Protein AF-D3F9H1-F1 (afdb_monomer_lite)

Secondary structure (DSSP, 8-state):
-----------------------------PPEEEEEEEEE-S-EEETTEEE-SEEEEEEEESS-HHHHHHHHHHHHT-TTS-PSTTEEEETTTTEEEETTSS-EEEEEEPP--S--SS---TT--EEEEEEEEE-S-EEETTEEE-SEEEEEEE-SSS--HHHHHHHHHHHHH-TTS--GGG-EEEEPSTT--EEEEE-TTS-EEEEEE-----------TTS--EEEEEEE-S-EEETTEEE-SEEEEEEES-TTTS-HHHHHHHHHHHHHHTSPPTTEEEETTTTEEEESTT-SSEEEEEE-------

Sequence (310 aa):
MRVRAMFRTALTIAALGLAAAAMTAAPASAATRCPATFQVLHDDHIGAMSLPAGAYTVSVNDVSCAAASTLFSRFLEDYDGHLPSPWVANASKRSFTRSGSSTGFSVKLAAYPPAPPTPPTPGSPTVCPATFSVLHNDGIGDVSFPKGAYRTTLLSRGISCQQASTLFSDFLDDADGDLPDGWRVAALSGSARGGVFRNAAGTSFQQQLTTARTGGGGTSTNGSVACGPFRVLHNDHIGSLYLPKGTYDVYTLSADALSCSQATRQFTSFLNAAKVPSPWVIDAATGTFTRGAGSDTGFRVKPATRGTIS

Structure (mmCIF, N/CA/C/O backbone):
data_AF-D3F9H1-F1
#
_entry.id   AF-D3F9H1-F1
#
loop_
_atom_site.group_PDB
_atom_site.id
_atom_site.type_symbol
_atom_site.label_atom_id
_atom_site.label_alt_id
_atom_site.label_comp_id
_atom_site.label_asym_id
_atom_site.label_entity_id
_atom_site.label_seq_id
_atom_site.pdbx_PDB_ins_code
_atom_site.Cartn_x
_atom_site.Cartn_y
_atom_site.Cartn_z
_atom_site.occupancy
_atom_site.B_iso_or_equiv
_atom_site.auth_seq_id
_atom_site.auth_comp_id
_atom_site.auth_asym_id
_atom_site.auth_atom_id
_atom_site.pdbx_PDB_model_num
ATOM 1 N N . MET A 1 1 ? -10.201 5.062 112.437 1.00 39.56 1 MET A N 1
ATOM 2 C CA . MET A 1 1 ? -8.799 4.710 112.120 1.00 39.56 1 MET A CA 1
ATOM 3 C C . MET A 1 1 ? -8.711 4.335 110.649 1.00 39.56 1 MET A C 1
ATOM 5 O O . MET A 1 1 ? -9.561 3.603 110.167 1.00 39.56 1 MET A O 1
ATOM 9 N N . ARG A 1 2 ? -7.736 4.916 109.942 1.00 49.56 2 ARG A N 1
ATOM 10 C CA . ARG A 1 2 ? -7.357 4.600 108.553 1.00 49.56 2 ARG A CA 1
ATOM 11 C C . ARG A 1 2 ? -6.962 3.122 108.440 1.00 49.56 2 ARG A C 1
ATOM 13 O O . ARG A 1 2 ? -6.285 2.691 109.358 1.00 49.56 2 ARG A O 1
ATOM 20 N N . VAL A 1 3 ? -7.238 2.446 107.317 1.00 40.34 3 VAL A N 1
ATOM 21 C CA . VAL A 1 3 ? -6.231 1.773 106.458 1.00 40.34 3 VAL A CA 1
ATOM 22 C C . VAL A 1 3 ? -6.824 1.526 105.054 1.00 40.34 3 VAL A C 1
ATOM 24 O O . VAL A 1 3 ? -8.010 1.285 104.879 1.00 40.34 3 VAL A O 1
ATOM 27 N N . ARG A 1 4 ? -5.936 1.696 104.072 1.00 49.97 4 ARG A N 1
ATOM 28 C CA . ARG A 1 4 ? -6.023 1.632 102.607 1.00 49.97 4 ARG A CA 1
ATOM 29 C C . ARG A 1 4 ? -6.284 0.210 102.081 1.00 49.97 4 ARG A C 1
ATOM 31 O O . ARG A 1 4 ? -5.756 -0.722 102.667 1.00 49.97 4 ARG A O 1
ATOM 38 N N . ALA A 1 5 ? -6.884 0.076 100.894 1.00 45.69 5 ALA A N 1
ATOM 39 C CA . ALA A 1 5 ? -6.183 -0.396 99.684 1.00 45.69 5 ALA A CA 1
ATOM 40 C C . ALA A 1 5 ? -7.144 -0.701 98.515 1.00 45.69 5 ALA A C 1
ATOM 42 O O . ALA A 1 5 ? -8.098 -1.447 98.662 1.00 45.69 5 ALA A O 1
ATOM 43 N N . MET A 1 6 ? -6.801 -0.108 97.364 1.00 52.78 6 MET A N 1
ATOM 44 C CA . MET A 1 6 ? -6.783 -0.673 96.006 1.00 52.78 6 MET A CA 1
ATOM 45 C C . MET A 1 6 ? -7.953 -1.553 95.537 1.00 52.78 6 MET A C 1
ATOM 47 O O . MET A 1 6 ? -8.084 -2.677 95.982 1.00 52.78 6 MET A O 1
ATOM 51 N N . PHE A 1 7 ? -8.626 -1.139 94.458 1.00 47.78 7 PHE A N 1
ATOM 52 C CA . PHE A 1 7 ? -8.533 -1.858 93.180 1.00 47.78 7 PHE A CA 1
ATOM 53 C C . PHE A 1 7 ? -8.898 -0.922 92.020 1.00 47.78 7 PHE A C 1
ATOM 55 O O . PHE A 1 7 ? -9.922 -0.244 92.023 1.00 47.78 7 PHE A O 1
ATOM 62 N N . ARG A 1 8 ? -7.979 -0.841 91.056 1.00 59.44 8 ARG A N 1
ATOM 63 C CA . ARG A 1 8 ? -8.119 -0.141 89.779 1.00 59.44 8 ARG A CA 1
ATOM 64 C C . ARG A 1 8 ? -8.924 -1.026 88.832 1.00 59.44 8 ARG A C 1
ATOM 66 O O . ARG A 1 8 ? -8.495 -2.152 88.611 1.00 59.44 8 ARG A O 1
ATOM 73 N N . THR A 1 9 ? -9.951 -0.489 88.178 1.00 50.78 9 THR A N 1
ATOM 74 C CA . THR A 1 9 ? -10.351 -1.001 86.859 1.00 50.78 9 THR A CA 1
ATOM 75 C C . THR A 1 9 ? -10.845 0.149 85.995 1.00 50.78 9 THR A C 1
ATOM 77 O O . THR A 1 9 ? -11.857 0.779 86.285 1.00 50.78 9 THR A O 1
ATOM 80 N N . ALA A 1 10 ? -10.060 0.449 84.964 1.00 53.12 10 ALA A N 1
ATOM 81 C CA . ALA A 1 10 ? -10.405 1.347 83.879 1.00 53.12 10 ALA A CA 1
ATOM 82 C C . ALA A 1 10 ? -11.370 0.628 82.927 1.00 53.12 10 ALA A C 1
ATOM 84 O O . ALA A 1 10 ? -11.111 -0.512 82.548 1.00 53.12 10 ALA A O 1
ATOM 85 N N . LEU A 1 11 ? -12.446 1.299 82.517 1.00 46.28 11 LEU A N 1
ATOM 86 C CA . LEU A 1 11 ? -13.288 0.862 81.407 1.00 46.28 11 LEU A CA 1
ATOM 87 C C . LEU A 1 11 ? -13.316 1.979 80.360 1.00 46.28 11 LEU A C 1
ATOM 89 O O . LEU A 1 11 ? -14.163 2.867 80.373 1.00 46.28 11 LEU A O 1
ATOM 93 N N . THR A 1 12 ? -12.325 1.960 79.475 1.00 48.94 12 THR A N 1
ATOM 94 C CA . THR A 1 12 ? -12.338 2.693 78.207 1.00 48.94 12 THR A CA 1
ATOM 95 C C . THR A 1 12 ? -13.279 1.976 77.247 1.00 48.94 12 THR A C 1
ATOM 97 O O . THR A 1 12 ? -12.954 0.904 76.741 1.00 48.94 12 THR A O 1
ATOM 100 N N . ILE A 1 13 ? -14.450 2.561 77.000 1.00 52.78 13 ILE A N 1
ATOM 101 C CA . ILE A 1 13 ? -15.349 2.146 75.922 1.00 52.78 13 ILE A CA 1
ATOM 102 C C . ILE A 1 13 ? -14.757 2.682 74.615 1.00 52.78 13 ILE A C 1
ATOM 104 O O . ILE A 1 13 ? -14.780 3.883 74.353 1.00 52.78 13 ILE A O 1
ATOM 108 N N . ALA A 1 14 ? -14.177 1.786 73.818 1.00 48.34 14 ALA A N 1
ATOM 109 C CA . ALA A 1 14 ? -13.753 2.074 72.458 1.00 48.34 14 ALA A CA 1
ATOM 110 C C . ALA A 1 14 ? -14.996 2.195 71.565 1.00 48.34 14 ALA A C 1
ATOM 112 O O . ALA A 1 14 ? -15.701 1.216 71.325 1.00 48.34 14 ALA A O 1
ATOM 113 N N . ALA A 1 15 ? -15.270 3.403 71.077 1.00 47.50 15 ALA A N 1
ATOM 114 C CA . ALA A 1 15 ? -16.227 3.619 70.005 1.00 47.50 15 ALA A CA 1
ATOM 115 C C . ALA A 1 15 ? -15.652 3.023 68.707 1.00 47.50 15 ALA A C 1
ATOM 117 O O . ALA A 1 15 ? -14.768 3.611 68.084 1.00 47.50 15 ALA A O 1
ATOM 118 N N . LEU A 1 16 ? -16.138 1.845 68.302 1.00 48.62 16 LEU A N 1
ATOM 119 C CA . LEU A 1 16 ? -15.955 1.351 66.939 1.00 48.62 16 LEU A CA 1
ATOM 120 C C . LEU A 1 16 ? -16.814 2.210 66.006 1.00 48.62 16 LEU A C 1
ATOM 122 O O . LEU A 1 16 ? -18.002 1.958 65.811 1.00 48.62 16 LEU A O 1
ATOM 126 N N . GLY A 1 17 ? -16.205 3.247 65.438 1.00 46.38 17 GLY A N 1
ATOM 127 C CA . GLY A 1 17 ? -16.744 3.910 64.261 1.00 46.38 17 GLY A CA 1
ATOM 128 C C . GLY A 1 17 ? -16.725 2.931 63.090 1.00 46.38 17 GLY A C 1
ATOM 129 O O . GLY A 1 17 ? -15.658 2.477 62.680 1.00 46.38 17 GLY A O 1
ATOM 130 N N . LEU A 1 18 ? -17.906 2.600 62.565 1.00 46.66 18 LEU A N 1
ATOM 131 C CA . LEU A 1 18 ? -18.075 1.940 61.273 1.00 46.66 18 LEU A CA 1
ATOM 132 C C . LEU A 1 18 ? -17.376 2.790 60.200 1.00 46.66 18 LEU A C 1
ATOM 134 O O . LEU A 1 18 ? -17.915 3.795 59.738 1.00 46.66 18 LEU A O 1
ATOM 138 N N . ALA A 1 19 ? -16.177 2.385 59.792 1.00 46.28 19 ALA A N 1
ATOM 139 C CA . ALA A 1 19 ? -15.585 2.854 58.553 1.00 46.28 19 ALA A CA 1
ATOM 140 C C . ALA A 1 19 ? -16.371 2.203 57.410 1.00 46.28 19 ALA A C 1
ATOM 142 O O . ALA A 1 19 ? -16.145 1.045 57.060 1.00 46.28 19 ALA A O 1
ATOM 143 N N . ALA A 1 20 ? -17.338 2.936 56.857 1.00 47.41 20 ALA A N 1
ATOM 144 C CA . ALA A 1 20 ? -17.912 2.610 55.565 1.00 47.41 20 ALA A CA 1
ATOM 145 C C . ALA A 1 20 ? -16.758 2.584 54.555 1.00 47.41 20 ALA A C 1
ATOM 147 O O . ALA A 1 20 ? -16.220 3.628 54.186 1.00 47.41 20 ALA A O 1
ATOM 148 N N . ALA A 1 21 ? -16.338 1.381 54.163 1.00 44.84 21 ALA A N 1
ATOM 149 C CA . ALA A 1 21 ? -15.424 1.182 53.056 1.00 44.84 21 ALA A CA 1
ATOM 150 C C . ALA A 1 21 ? -16.133 1.679 51.794 1.00 44.84 21 ALA A C 1
ATOM 152 O O . ALA A 1 21 ? -16.859 0.941 51.129 1.00 44.84 21 ALA A O 1
ATOM 153 N N . ALA A 1 22 ? -15.960 2.965 51.494 1.00 44.91 22 ALA A N 1
ATOM 154 C CA . ALA A 1 22 ? -16.210 3.506 50.180 1.00 44.91 22 ALA A CA 1
ATOM 155 C C . ALA A 1 22 ? -15.247 2.776 49.244 1.00 44.91 22 ALA A C 1
ATOM 157 O O . ALA A 1 22 ? -14.075 3.132 49.131 1.00 44.91 22 ALA A O 1
ATOM 158 N N . MET A 1 23 ? -15.731 1.696 48.628 1.00 46.47 23 MET A N 1
ATOM 159 C CA . MET A 1 23 ? -15.112 1.138 47.441 1.00 46.47 23 MET A CA 1
ATOM 160 C C . MET A 1 23 ? -15.140 2.252 46.403 1.00 46.47 23 MET A C 1
ATOM 162 O O . MET A 1 23 ? -16.141 2.470 45.722 1.00 46.47 23 MET A O 1
ATOM 166 N N . THR A 1 24 ? -14.056 3.018 46.340 1.00 41.25 24 THR A N 1
ATOM 167 C CA . THR A 1 24 ? -13.783 3.923 45.238 1.00 41.25 24 THR A CA 1
ATOM 168 C C . THR A 1 24 ? -13.658 3.033 44.015 1.00 41.25 24 THR A C 1
ATOM 170 O O . THR A 1 24 ? -12.610 2.427 43.789 1.00 41.25 24 THR A O 1
ATOM 173 N N . ALA A 1 25 ? -14.759 2.877 43.279 1.00 45.00 25 ALA A N 1
ATOM 174 C CA . ALA A 1 25 ? -14.731 2.313 41.946 1.00 45.00 25 ALA A CA 1
ATOM 175 C C . ALA A 1 25 ? -13.641 3.075 41.191 1.00 45.00 25 ALA A C 1
ATOM 177 O O . ALA A 1 25 ? -13.727 4.297 41.046 1.00 45.00 25 ALA A O 1
ATOM 178 N N . ALA A 1 26 ? -12.574 2.368 40.812 1.00 45.34 26 ALA A N 1
ATOM 179 C CA . ALA A 1 26 ? -11.534 2.945 39.985 1.00 45.34 26 ALA A CA 1
ATOM 180 C C . ALA A 1 26 ? -12.228 3.576 38.770 1.00 45.34 26 ALA A C 1
ATOM 182 O O . ALA A 1 26 ? -13.115 2.931 38.195 1.00 45.34 26 ALA A O 1
ATOM 183 N N . PRO A 1 27 ? -11.911 4.833 38.414 1.00 41.34 27 PRO A N 1
ATOM 184 C CA . PRO A 1 27 ? -12.520 5.455 37.253 1.00 41.34 27 PRO A CA 1
ATOM 185 C C . PRO A 1 27 ? -12.254 4.536 36.064 1.00 41.34 27 PRO A C 1
ATOM 187 O O . PRO A 1 27 ? -11.102 4.233 35.760 1.00 41.34 27 PRO A O 1
ATOM 190 N N . ALA A 1 28 ? -13.319 4.034 35.438 1.00 49.47 28 ALA A N 1
ATOM 191 C CA . ALA A 1 28 ? -13.188 3.296 34.196 1.00 49.47 28 ALA A CA 1
ATOM 192 C C . ALA A 1 28 ? -12.479 4.230 33.213 1.00 49.47 28 ALA A C 1
ATOM 194 O O . ALA A 1 28 ? -13.019 5.290 32.884 1.00 49.47 28 ALA A O 1
ATOM 195 N N . SER A 1 29 ? -11.253 3.876 32.816 1.00 55.00 29 SER A N 1
ATOM 196 C CA . SER A 1 29 ? -10.494 4.614 31.813 1.00 55.00 29 SER A CA 1
ATOM 197 C C . SER A 1 29 ? -11.397 4.807 30.602 1.00 55.00 29 SER A C 1
ATOM 199 O O . SER A 1 29 ? -11.843 3.849 29.970 1.00 55.00 29 SER A O 1
ATOM 201 N N . ALA A 1 30 ? -11.766 6.058 30.336 1.00 61.53 30 ALA A N 1
ATOM 202 C CA . ALA A 1 30 ? -12.638 6.364 29.221 1.00 61.53 30 ALA A CA 1
ATOM 203 C C . ALA A 1 30 ? -11.922 5.954 27.931 1.00 61.53 30 ALA A C 1
ATOM 205 O O . ALA A 1 30 ? -10.755 6.298 27.722 1.00 61.53 30 ALA A O 1
ATOM 206 N N . ALA A 1 31 ? -12.625 5.218 27.067 1.00 73.19 31 ALA A N 1
ATOM 207 C CA . ALA A 1 31 ? -12.071 4.790 25.795 1.00 73.19 31 ALA A CA 1
ATOM 208 C C . ALA A 1 31 ? -11.566 6.016 25.016 1.00 73.19 31 ALA A C 1
ATOM 210 O O . ALA A 1 31 ? -12.325 6.935 24.699 1.00 73.19 31 ALA A O 1
ATOM 211 N N . THR A 1 32 ? -10.271 6.038 24.719 1.00 89.81 32 THR A N 1
ATOM 212 C CA . THR A 1 32 ? -9.616 7.150 24.032 1.00 89.81 32 THR A CA 1
ATOM 213 C C . THR A 1 32 ? -9.759 6.955 22.528 1.00 89.81 32 THR A C 1
ATOM 215 O O . THR A 1 32 ? -9.413 5.905 21.992 1.00 89.81 32 THR A O 1
ATOM 218 N N . ARG A 1 33 ? -10.292 7.949 21.813 1.00 91.25 33 ARG A N 1
ATOM 219 C CA . ARG A 1 33 ? -10.381 7.900 20.347 1.00 91.25 33 ARG A CA 1
ATOM 220 C C . ARG A 1 33 ? -9.017 8.198 19.724 1.00 91.25 33 ARG A C 1
ATOM 222 O O . ARG A 1 33 ? -8.363 9.170 20.092 1.00 91.25 33 ARG A O 1
ATOM 229 N N . CYS A 1 34 ? -8.629 7.402 18.736 1.00 84.44 34 CYS A N 1
ATOM 230 C CA . CYS A 1 34 ? -7.432 7.638 17.946 1.00 84.44 34 CYS A CA 1
ATOM 231 C C . CYS A 1 34 ? -7.601 8.834 17.002 1.00 84.44 34 CYS A C 1
ATOM 233 O O . CYS A 1 34 ? -8.668 8.989 16.405 1.00 84.44 34 CYS A O 1
ATOM 235 N N . PRO A 1 35 ? -6.564 9.681 16.846 1.00 74.44 35 PRO A N 1
ATOM 236 C CA . PRO A 1 35 ? -6.662 10.903 16.047 1.00 74.44 35 PRO A CA 1
ATOM 237 C C . PRO A 1 35 ? -6.756 10.627 14.540 1.00 74.44 35 PRO A C 1
ATOM 239 O O . PRO A 1 35 ? -7.303 11.442 13.805 1.00 74.44 35 PRO A O 1
ATOM 242 N N . ALA A 1 36 ? -6.240 9.484 14.085 1.00 69.44 36 ALA A N 1
ATOM 243 C CA . ALA A 1 36 ? -6.318 9.034 12.701 1.00 69.44 36 ALA A CA 1
ATOM 244 C C . ALA A 1 36 ? -7.377 7.937 12.535 1.00 69.44 36 ALA A C 1
ATOM 246 O O . ALA A 1 36 ? -7.638 7.160 13.458 1.00 69.44 36 ALA A O 1
ATOM 247 N N . THR A 1 37 ? -7.956 7.855 11.338 1.00 82.12 37 THR A N 1
ATOM 248 C CA . THR A 1 37 ? -8.819 6.743 10.931 1.00 82.12 37 THR A CA 1
ATOM 249 C C . THR A 1 37 ? -7.998 5.578 10.386 1.00 82.12 37 THR A C 1
ATOM 251 O O . THR A 1 37 ? -6.941 5.778 9.789 1.00 82.12 37 THR A O 1
ATOM 254 N N . PHE A 1 38 ? -8.513 4.364 10.550 1.00 82.12 38 PHE A N 1
ATOM 255 C CA . PHE A 1 38 ? -8.002 3.150 9.925 1.00 82.12 38 PHE A CA 1
ATOM 256 C C . PHE A 1 38 ? -8.793 2.858 8.648 1.00 82.12 38 PHE A C 1
ATOM 258 O O . PHE A 1 38 ? -10.019 2.865 8.693 1.00 82.12 38 PHE A O 1
ATOM 265 N N . GLN A 1 39 ? -8.130 2.603 7.523 1.00 82.00 39 GLN A N 1
ATOM 266 C CA . GLN A 1 39 ? -8.817 2.306 6.266 1.00 82.00 39 GLN A CA 1
ATOM 267 C C . GLN A 1 39 ? -8.933 0.792 6.066 1.00 82.00 39 GLN A C 1
ATOM 269 O O . GLN A 1 39 ? -7.921 0.119 5.901 1.00 82.00 39 GLN A O 1
ATOM 274 N N . VAL A 1 40 ? -10.163 0.280 6.032 1.00 79.19 40 VAL A N 1
ATOM 275 C CA . VAL A 1 40 ? -10.460 -1.069 5.531 1.00 79.19 40 VAL A CA 1
ATOM 276 C C . VAL A 1 40 ? -10.611 -0.966 4.011 1.00 79.19 40 VAL A C 1
ATOM 278 O O . VAL A 1 40 ? -11.297 -0.060 3.517 1.00 79.19 40 VAL A O 1
ATOM 281 N N . LEU A 1 41 ? -9.896 -1.815 3.272 1.00 69.06 41 LEU A N 1
ATOM 282 C CA . LEU A 1 41 ? -9.772 -1.714 1.812 1.00 69.06 41 LEU A CA 1
ATOM 283 C C . LEU A 1 41 ? -10.872 -2.475 1.068 1.00 69.06 41 LEU A C 1
ATOM 285 O O . LEU A 1 41 ? -11.288 -2.030 -0.001 1.00 69.06 41 LEU A O 1
ATOM 289 N N . HIS A 1 42 ? -11.364 -3.565 1.653 1.00 65.94 42 HIS A N 1
ATOM 290 C CA . HIS A 1 42 ? -12.378 -4.438 1.073 1.00 65.94 42 HIS A CA 1
ATOM 291 C C . HIS A 1 42 ? -13.530 -4.653 2.056 1.00 65.94 42 HIS A C 1
ATOM 293 O O . HIS A 1 42 ? -13.436 -4.298 3.229 1.00 65.94 42 HIS A O 1
ATOM 299 N N . ASP A 1 43 ? -14.649 -5.184 1.569 1.00 66.38 43 ASP A N 1
ATOM 300 C CA . ASP A 1 43 ? -15.702 -5.662 2.459 1.00 66.38 43 ASP A CA 1
ATOM 301 C C . ASP A 1 43 ? -15.204 -6.943 3.138 1.00 66.38 43 ASP A C 1
ATOM 303 O O . ASP A 1 43 ? -15.260 -8.028 2.562 1.00 66.38 43 ASP A O 1
ATOM 307 N N . ASP A 1 44 ? -14.692 -6.798 4.357 1.00 81.44 44 ASP A N 1
ATOM 308 C CA . ASP A 1 44 ? -14.060 -7.875 5.115 1.00 81.44 44 ASP A CA 1
ATOM 309 C C . ASP A 1 44 ? -14.975 -8.416 6.223 1.00 81.44 44 ASP A C 1
ATOM 311 O O . ASP A 1 44 ? -16.014 -7.840 6.587 1.00 81.44 44 ASP A O 1
ATOM 315 N N . HIS A 1 45 ? -14.574 -9.553 6.792 1.00 86.94 45 HIS A N 1
ATOM 316 C CA . HIS A 1 45 ? -15.217 -10.136 7.962 1.00 86.94 45 HIS A CA 1
ATOM 317 C C . HIS A 1 45 ? -14.201 -10.722 8.940 1.00 86.94 45 HIS A C 1
ATOM 319 O O . HIS A 1 45 ? -13.109 -11.115 8.553 1.00 86.94 45 HIS A O 1
ATOM 325 N N . ILE A 1 46 ? -14.583 -10.768 10.216 1.00 88.50 46 ILE A N 1
ATOM 326 C CA . ILE A 1 46 ? -13.836 -11.435 11.290 1.00 88.50 46 ILE A CA 1
ATOM 327 C C . ILE A 1 46 ? -14.840 -12.302 12.048 1.00 88.50 46 ILE A C 1
ATOM 329 O O . ILE A 1 46 ? -15.617 -11.805 12.878 1.00 88.50 46 ILE A O 1
ATOM 333 N N . GLY A 1 47 ? -14.901 -13.585 11.701 1.00 88.50 47 GLY A N 1
ATOM 334 C CA . GLY A 1 47 ? -15.983 -14.476 12.111 1.00 88.50 47 GLY A CA 1
ATOM 335 C C . GLY A 1 47 ? -17.340 -13.910 11.683 1.00 88.50 47 GLY A C 1
ATOM 336 O O . GLY A 1 47 ? -17.571 -13.607 10.518 1.00 88.50 47 GLY A O 1
ATOM 337 N N . ALA A 1 48 ? -18.245 -13.695 12.642 1.00 86.69 48 ALA A N 1
ATOM 338 C CA . ALA A 1 48 ? -19.561 -13.099 12.379 1.00 86.69 48 ALA A CA 1
ATOM 339 C C . ALA A 1 48 ? -19.553 -11.556 12.251 1.00 86.69 48 ALA A C 1
ATOM 341 O O . ALA A 1 48 ? -20.604 -10.946 12.036 1.00 86.69 48 ALA A O 1
ATOM 342 N N . MET A 1 49 ? -18.409 -10.890 12.443 1.00 92.06 49 MET A N 1
ATOM 343 C CA . MET A 1 49 ? -18.315 -9.429 12.390 1.00 92.06 49 MET A CA 1
ATOM 344 C C . MET A 1 49 ? -18.108 -8.947 10.951 1.00 92.06 49 MET A C 1
ATOM 346 O O . MET A 1 49 ? -17.016 -9.087 10.420 1.00 92.06 49 MET A O 1
ATOM 350 N N . SER A 1 50 ? -19.120 -8.312 10.351 1.00 89.31 50 SER A N 1
ATOM 351 C CA . SER A 1 50 ? -18.982 -7.652 9.042 1.00 89.31 50 SER A CA 1
ATOM 352 C C . SER A 1 50 ? -18.373 -6.250 9.168 1.00 89.31 50 SER A C 1
ATOM 354 O O . SER A 1 50 ? -18.839 -5.416 9.967 1.00 89.31 50 SER A O 1
ATOM 356 N N . LEU A 1 51 ? -17.350 -5.994 8.351 1.00 85.19 51 LEU A N 1
ATOM 357 C CA . LEU A 1 51 ? -16.582 -4.756 8.288 1.00 85.19 51 LEU A CA 1
ATOM 358 C C . LEU A 1 51 ? -16.511 -4.261 6.831 1.00 85.19 51 LEU A C 1
ATOM 360 O O . LEU A 1 51 ? -15.551 -4.570 6.134 1.00 85.19 51 LEU A O 1
ATOM 364 N N . PRO A 1 52 ? -17.516 -3.491 6.369 1.00 82.31 52 PRO A N 1
ATOM 365 C CA . PRO A 1 52 ? -17.494 -2.914 5.028 1.00 82.31 52 PRO A CA 1
ATOM 366 C C . PRO A 1 52 ? -16.249 -2.064 4.762 1.00 82.31 52 PRO A C 1
ATOM 368 O O . PRO A 1 52 ? -15.725 -1.424 5.679 1.00 82.31 52 PRO A O 1
ATOM 371 N N . ALA A 1 53 ? -15.832 -1.977 3.503 1.00 67.56 53 ALA A N 1
ATOM 372 C CA . ALA A 1 53 ? -14.744 -1.103 3.095 1.00 67.56 53 ALA A CA 1
ATOM 373 C C . ALA A 1 53 ? -15.030 0.349 3.518 1.00 67.56 53 ALA A C 1
ATOM 375 O O . ALA A 1 53 ? -16.138 0.872 3.359 1.00 67.56 53 ALA A O 1
ATOM 376 N N . GLY A 1 54 ? -14.022 1.035 4.053 1.00 68.00 54 GLY A N 1
ATOM 377 C CA . GLY A 1 54 ? -14.188 2.414 4.499 1.00 68.00 54 GLY A CA 1
ATOM 378 C C . GLY A 1 54 ? -13.228 2.840 5.598 1.00 68.00 54 GLY A C 1
ATOM 379 O O . GLY A 1 54 ? -12.414 2.067 6.098 1.00 68.00 54 GLY A O 1
ATOM 380 N N . ALA A 1 55 ? -13.328 4.113 5.972 1.00 77.00 55 ALA A N 1
ATOM 381 C CA . ALA A 1 55 ? -12.558 4.676 7.069 1.00 77.00 55 ALA A CA 1
ATOM 382 C C . ALA A 1 55 ? -13.234 4.350 8.405 1.00 77.00 55 ALA A C 1
ATOM 384 O O . ALA A 1 55 ? -14.423 4.595 8.590 1.00 77.00 55 ALA A O 1
ATOM 385 N N . TYR A 1 56 ? -12.470 3.856 9.370 1.00 88.38 56 TYR A N 1
ATOM 386 C CA . TYR A 1 56 ? -12.923 3.506 10.708 1.00 88.38 56 TYR A CA 1
ATOM 387 C C . TYR A 1 56 ? -12.262 4.404 11.740 1.00 88.38 56 TYR A C 1
ATOM 389 O O . TYR A 1 56 ? -11.045 4.569 11.780 1.00 88.38 56 TYR A O 1
ATOM 397 N N . THR A 1 57 ? -13.075 4.958 12.630 1.00 93.12 57 THR A N 1
ATOM 398 C CA . THR A 1 57 ? -12.576 5.483 13.899 1.00 93.12 57 THR A CA 1
ATOM 399 C C . THR A 1 57 ? -12.229 4.320 14.819 1.00 93.12 57 THR A C 1
ATOM 401 O O . THR A 1 57 ? -13.037 3.405 14.991 1.00 93.12 57 THR A O 1
ATOM 404 N N . VAL A 1 58 ? -11.038 4.374 15.412 1.00 93.12 58 VAL A N 1
ATOM 405 C CA . VAL A 1 58 ? -10.568 3.400 16.400 1.00 93.12 58 VAL A CA 1
ATOM 406 C C . VAL A 1 58 ? -10.639 4.046 17.781 1.00 93.12 58 VAL A C 1
ATOM 408 O O . VAL A 1 58 ? -10.144 5.157 17.976 1.00 93.12 58 VAL A O 1
ATOM 411 N N . SER A 1 59 ? -11.265 3.367 18.735 1.00 95.88 59 SER A N 1
ATOM 412 C CA . SER A 1 59 ? -11.343 3.783 20.137 1.00 95.88 59 SER A CA 1
ATOM 413 C C . SER A 1 59 ? -10.687 2.725 21.012 1.00 95.88 59 SER A C 1
ATOM 415 O O . SER A 1 59 ? -11.099 1.569 20.979 1.00 95.88 59 SER A O 1
ATOM 417 N N . VAL A 1 60 ? -9.675 3.110 21.784 1.00 95.56 60 VAL A N 1
ATOM 418 C CA . VAL A 1 60 ? -8.823 2.204 22.564 1.00 95.56 60 VAL A CA 1
ATOM 419 C C . VAL A 1 60 ? -9.095 2.306 24.061 1.00 95.56 60 VAL A C 1
ATOM 421 O O . VAL A 1 60 ? -9.438 3.373 24.564 1.00 95.56 60 VAL A O 1
ATOM 424 N N . ASN A 1 61 ? -8.893 1.207 24.777 1.00 94.81 61 ASN A N 1
ATOM 425 C CA . ASN A 1 61 ? -8.852 1.139 26.230 1.00 94.81 61 ASN A CA 1
ATOM 426 C C . ASN A 1 61 ? -7.626 0.322 26.663 1.00 94.81 61 ASN A C 1
ATOM 428 O O . ASN A 1 61 ? -7.535 -0.864 26.351 1.00 94.81 61 ASN A O 1
ATOM 432 N N . ASP A 1 62 ? -6.681 0.953 27.360 1.00 91.75 62 ASP A N 1
ATOM 433 C CA . ASP A 1 62 ? -5.426 0.341 27.833 1.00 91.75 62 ASP A CA 1
ATOM 434 C C . ASP A 1 62 ? -4.556 -0.306 26.727 1.00 91.75 62 ASP A C 1
ATOM 436 O O . ASP A 1 62 ? -3.761 -1.213 26.969 1.00 91.75 62 ASP A O 1
ATOM 440 N N . VAL A 1 63 ? -4.683 0.184 25.488 1.00 91.56 63 VAL A N 1
ATOM 441 C CA . VAL A 1 63 ? -3.839 -0.153 24.325 1.00 91.56 63 VAL A CA 1
ATOM 442 C C . VAL A 1 63 ? -3.535 1.139 23.562 1.00 91.56 63 VAL A C 1
ATOM 444 O O . VAL A 1 63 ? -4.358 2.050 23.529 1.00 91.56 63 VAL A O 1
ATOM 447 N N . SER A 1 64 ? -2.356 1.253 22.945 1.00 89.12 64 SER A N 1
ATOM 448 C CA . SER A 1 64 ? -2.027 2.430 22.131 1.00 89.12 64 SER A CA 1
ATOM 449 C C . SER A 1 64 ? -2.742 2.399 20.776 1.00 89.12 64 SER A C 1
ATOM 451 O O . SER A 1 64 ? -3.002 1.335 20.221 1.00 89.12 64 SER A O 1
ATOM 453 N N . CYS A 1 65 ? -2.995 3.567 20.184 1.00 79.19 65 CYS A N 1
ATOM 454 C CA . CYS A 1 65 ? -3.606 3.658 18.854 1.00 79.19 65 CYS A CA 1
ATOM 455 C C . CYS A 1 65 ? -2.821 2.925 17.763 1.00 79.19 65 CYS A C 1
ATOM 457 O O . CYS A 1 65 ? -3.417 2.267 16.920 1.00 79.19 65 CYS A O 1
ATOM 459 N N . ALA A 1 66 ? -1.488 2.997 17.804 1.00 75.19 66 ALA A N 1
ATOM 460 C CA . ALA A 1 66 ? -0.645 2.265 16.866 1.00 75.19 66 ALA A CA 1
ATOM 461 C C . ALA A 1 66 ? -0.813 0.746 17.033 1.00 75.19 66 ALA A C 1
ATOM 463 O O . ALA A 1 66 ? -1.018 0.047 16.046 1.00 75.19 66 ALA A O 1
ATOM 464 N N . ALA A 1 67 ? -0.802 0.248 18.276 1.00 83.19 67 ALA A N 1
ATOM 465 C CA . ALA A 1 67 ? -0.999 -1.172 18.549 1.00 83.19 67 ALA A CA 1
ATOM 466 C C . ALA A 1 67 ? -2.406 -1.645 18.151 1.00 83.19 67 ALA A C 1
ATOM 468 O O . ALA A 1 67 ? -2.534 -2.718 17.569 1.00 83.19 67 ALA A O 1
ATOM 469 N N . ALA A 1 68 ? -3.444 -0.844 18.409 1.00 88.75 68 ALA A N 1
ATOM 470 C CA . ALA A 1 68 ? -4.809 -1.147 17.986 1.00 88.75 68 ALA A CA 1
ATOM 471 C C . ALA A 1 68 ? -4.930 -1.246 16.462 1.00 88.75 68 ALA A C 1
ATOM 473 O O . ALA A 1 68 ? -5.507 -2.207 15.972 1.00 88.75 68 ALA A O 1
ATOM 474 N N . SER A 1 69 ? -4.345 -0.307 15.711 1.00 82.12 69 SER A N 1
ATOM 475 C CA . SER A 1 69 ? -4.341 -0.363 14.245 1.00 82.12 69 SER A CA 1
ATOM 476 C C . SER A 1 69 ? -3.595 -1.588 13.715 1.00 82.12 69 SER A C 1
ATOM 478 O O . SER A 1 69 ? -4.115 -2.272 12.844 1.00 82.12 69 SER A O 1
ATOM 480 N N . THR A 1 70 ? -2.419 -1.918 14.262 1.00 79.56 70 THR A N 1
ATOM 481 C CA . THR A 1 70 ? -1.676 -3.130 13.869 1.00 79.56 70 THR A CA 1
ATOM 482 C C . THR A 1 70 ? -2.468 -4.405 14.162 1.00 79.56 70 THR A C 1
ATOM 484 O O . THR A 1 70 ? -2.519 -5.304 13.327 1.00 79.56 70 THR A O 1
ATOM 487 N N . LEU A 1 71 ? -3.104 -4.490 15.335 1.00 90.19 71 LEU A N 1
ATOM 488 C CA . LEU A 1 71 ? -3.967 -5.619 15.682 1.00 90.19 71 LEU A CA 1
ATOM 489 C C . LEU A 1 71 ? -5.179 -5.691 14.759 1.00 90.19 71 LEU A C 1
ATOM 491 O O . LEU A 1 71 ? -5.528 -6.778 14.323 1.00 90.19 71 LEU A O 1
ATOM 495 N N . PHE A 1 72 ? -5.789 -4.552 14.428 1.00 93.50 72 PHE A N 1
ATOM 496 C CA . PHE A 1 72 ? -6.945 -4.518 13.546 1.00 93.50 72 PHE A CA 1
ATOM 497 C C . PHE A 1 72 ? -6.598 -4.981 12.128 1.00 93.50 72 PHE A C 1
ATOM 499 O O . PHE A 1 72 ? -7.308 -5.833 11.608 1.00 93.50 72 PHE A O 1
ATOM 506 N N . SER A 1 73 ? -5.475 -4.523 11.555 1.00 82.31 73 SER A N 1
ATOM 507 C CA . SER A 1 73 ? -4.938 -5.059 10.292 1.00 82.31 73 SER A CA 1
ATOM 508 C C . SER A 1 73 ? -4.785 -6.574 10.345 1.00 82.31 73 SER A C 1
ATOM 510 O O . SER A 1 73 ? -5.292 -7.270 9.479 1.00 82.31 73 SER A O 1
ATOM 512 N N . ARG A 1 74 ? -4.134 -7.089 11.393 1.00 80.56 74 ARG A N 1
ATOM 513 C CA . ARG A 1 74 ? -3.896 -8.527 11.538 1.00 80.56 74 ARG A CA 1
ATOM 514 C C . ARG A 1 74 ? -5.189 -9.325 11.704 1.00 80.56 74 ARG A C 1
ATOM 516 O O . ARG A 1 74 ? -5.278 -10.438 11.216 1.00 80.56 74 ARG A O 1
ATOM 523 N N . PHE A 1 75 ? -6.173 -8.793 12.423 1.00 91.81 75 PHE A N 1
ATOM 524 C CA . PHE A 1 75 ? -7.441 -9.493 12.620 1.00 91.81 75 PHE A CA 1
ATOM 525 C C . PHE A 1 75 ? -8.283 -9.520 11.346 1.00 91.81 75 PHE A C 1
ATOM 527 O O . PHE A 1 75 ? -9.002 -10.485 11.150 1.00 91.81 75 PHE A O 1
ATOM 534 N N . LEU A 1 76 ? -8.171 -8.512 10.473 1.00 84.81 76 LEU A N 1
ATOM 535 C CA . LEU A 1 76 ? -8.802 -8.533 9.147 1.00 84.81 76 LEU A CA 1
ATOM 536 C C . LEU A 1 76 ? -8.240 -9.646 8.245 1.00 84.81 76 LEU A C 1
ATOM 538 O O . LEU A 1 76 ? -8.957 -10.143 7.388 1.00 84.81 76 LEU A O 1
ATOM 542 N N . GLU A 1 77 ? -6.993 -10.076 8.463 1.00 79.06 77 GLU A N 1
ATOM 543 C CA . GLU A 1 77 ? -6.405 -11.238 7.775 1.00 79.06 77 GLU A CA 1
ATOM 544 C C . GLU A 1 77 ? -6.950 -12.581 8.309 1.00 79.06 77 GLU A C 1
ATOM 546 O O . GLU A 1 77 ? -6.788 -13.618 7.665 1.00 79.06 77 GLU A O 1
ATOM 551 N N . ASP A 1 78 ? -7.608 -12.569 9.474 1.00 73.44 78 ASP A N 1
ATOM 552 C CA . ASP A 1 78 ? -8.113 -13.740 10.195 1.00 73.44 78 ASP A CA 1
ATOM 553 C C . ASP A 1 78 ? -9.646 -13.826 10.102 1.00 73.44 78 ASP A C 1
ATOM 555 O O . ASP A 1 78 ? -10.409 -13.508 11.023 1.00 73.44 78 ASP A O 1
ATOM 559 N N . TYR A 1 79 ? -10.094 -14.213 8.910 1.00 72.69 79 TYR A N 1
ATOM 560 C CA . TYR A 1 79 ? -11.495 -14.171 8.500 1.00 72.69 79 TYR A CA 1
ATOM 561 C C . TYR A 1 79 ? -12.406 -15.107 9.307 1.00 72.69 79 TYR A C 1
ATOM 563 O O . TYR A 1 79 ? -13.598 -14.836 9.467 1.00 72.69 79 TYR A O 1
ATOM 571 N N . ASP A 1 80 ? -11.864 -16.190 9.870 1.00 74.25 80 ASP A N 1
ATOM 572 C CA . ASP A 1 80 ? -12.650 -17.207 10.572 1.00 74.25 80 ASP A CA 1
ATOM 573 C C . ASP A 1 80 ? -13.071 -16.784 11.999 1.00 74.25 80 ASP A C 1
ATOM 575 O O . ASP A 1 80 ? -13.961 -17.395 12.601 1.00 74.25 80 ASP A O 1
ATOM 579 N N . GLY A 1 81 ? -12.491 -15.694 12.518 1.00 74.44 81 GLY A N 1
ATOM 580 C CA . GLY A 1 81 ? -12.801 -15.122 13.828 1.00 74.44 81 GLY A CA 1
ATOM 581 C C . GLY A 1 81 ? -12.072 -15.759 15.016 1.00 74.44 81 GLY A C 1
ATOM 582 O O . GLY A 1 81 ? -12.322 -15.341 16.155 1.00 74.44 81 GLY A O 1
ATOM 583 N N . HIS A 1 82 ? -11.165 -16.714 14.794 1.00 82.44 82 HIS A N 1
ATOM 584 C CA . HIS A 1 82 ? -10.326 -17.333 15.826 1.00 82.44 82 HIS A CA 1
ATOM 585 C C . HIS A 1 82 ? -9.079 -16.498 16.097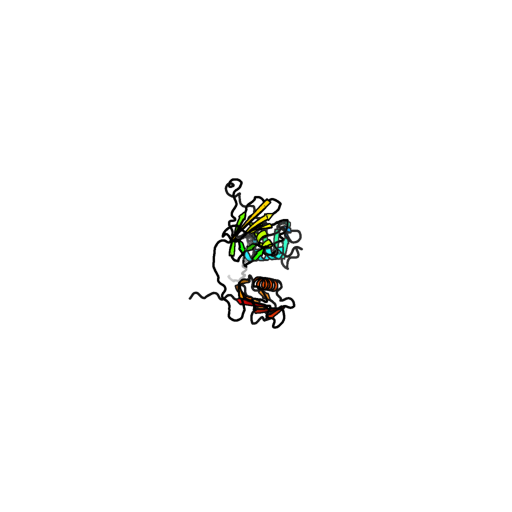 1.00 82.44 82 HIS A C 1
ATOM 587 O O . HIS A 1 82 ? -7.946 -16.904 15.849 1.00 82.44 82 HIS A O 1
ATOM 593 N N . LEU A 1 83 ? -9.300 -15.336 16.706 1.00 86.44 83 LEU A N 1
ATOM 594 C CA . LEU A 1 83 ? -8.212 -14.412 16.980 1.00 86.44 83 LEU A CA 1
ATOM 595 C C . LEU A 1 83 ? -7.106 -15.040 17.848 1.00 86.44 83 LEU A C 1
ATOM 597 O O . LEU A 1 83 ? -7.394 -15.809 18.774 1.00 86.44 83 LEU A O 1
ATOM 601 N N . PRO A 1 84 ? -5.835 -14.645 17.636 1.00 84.94 84 PRO A N 1
ATOM 602 C CA . PRO A 1 84 ? -4.730 -15.098 18.464 1.00 84.94 84 PRO A CA 1
ATOM 603 C C . PRO A 1 84 ? -5.006 -14.838 19.945 1.00 84.94 84 PRO A C 1
ATOM 605 O O . PRO A 1 84 ? -5.258 -13.699 20.352 1.00 84.94 84 PRO A O 1
ATOM 608 N N . SER A 1 85 ? -4.893 -15.882 20.769 1.00 87.69 85 SER A N 1
ATOM 609 C CA . SER A 1 85 ? -4.978 -15.740 22.223 1.00 87.69 85 SER A CA 1
ATOM 610 C C . SER A 1 85 ? -4.041 -14.617 22.708 1.00 87.69 85 SER A C 1
ATOM 612 O O . SER A 1 85 ? -2.895 -14.535 22.254 1.00 87.69 85 SER A O 1
ATOM 614 N N . PRO A 1 86 ? -4.492 -13.720 23.606 1.00 93.56 86 PRO A N 1
ATOM 615 C CA . PRO A 1 86 ? -5.729 -13.791 24.390 1.00 93.56 86 PRO A CA 1
ATOM 616 C C . PRO A 1 86 ? -6.902 -12.988 23.798 1.00 93.56 86 PRO A C 1
ATOM 618 O O . PRO A 1 86 ? -7.797 -12.605 24.546 1.00 93.56 86 PRO A O 1
ATOM 621 N N . TRP A 1 87 ? -6.893 -12.640 22.512 1.00 95.19 87 TRP A N 1
ATOM 622 C CA . TRP A 1 87 ? -7.889 -11.735 21.936 1.00 95.19 87 TRP A CA 1
ATOM 623 C C . TRP A 1 87 ? -9.226 -12.412 21.655 1.00 95.19 87 TRP A C 1
ATOM 625 O O . TRP A 1 87 ? -9.289 -13.552 21.215 1.00 95.19 87 TRP A O 1
ATOM 635 N N . VAL A 1 88 ? -10.302 -11.670 21.900 1.00 93.94 88 VAL A N 1
ATOM 636 C CA . VAL A 1 88 ? -11.676 -12.096 21.647 1.00 93.94 88 VAL A CA 1
ATOM 637 C C . VAL A 1 88 ? -12.395 -10.992 20.885 1.00 93.94 88 VAL A C 1
ATOM 639 O O . VAL A 1 88 ? -12.373 -9.828 21.301 1.00 93.94 88 VAL A O 1
ATOM 642 N N . ALA A 1 89 ? -13.039 -11.361 19.780 1.00 93.81 89 ALA A N 1
ATOM 643 C CA . ALA A 1 89 ? -13.897 -10.477 19.007 1.00 93.81 89 ALA A CA 1
ATOM 644 C C . ALA A 1 89 ? -15.323 -10.460 19.573 1.00 93.81 89 ALA A C 1
ATOM 646 O O . ALA A 1 89 ? -15.894 -11.491 19.924 1.00 93.81 89 ALA A O 1
ATOM 647 N N . ASN A 1 90 ? -15.936 -9.282 19.599 1.00 93.56 90 ASN A N 1
ATOM 648 C CA . ASN A 1 90 ? -17.357 -9.106 19.860 1.00 93.56 90 ASN A CA 1
ATOM 649 C C . ASN A 1 90 ? -18.009 -8.457 18.635 1.00 93.56 90 ASN A C 1
ATOM 651 O O . ASN A 1 90 ? -17.877 -7.250 18.415 1.00 93.56 90 ASN A O 1
ATOM 655 N N . ALA A 1 91 ? -18.710 -9.268 17.839 1.00 90.31 91 ALA A N 1
ATOM 656 C CA . ALA A 1 91 ? -19.301 -8.846 16.572 1.00 90.31 91 ALA A CA 1
ATOM 657 C C . ALA A 1 91 ? -20.327 -7.712 16.726 1.00 90.31 91 ALA A C 1
ATOM 659 O O . ALA A 1 91 ? -20.302 -6.756 15.952 1.00 90.31 91 ALA A O 1
ATOM 660 N N . SER A 1 92 ? -21.189 -7.764 17.749 1.00 88.62 92 SER A N 1
ATOM 661 C CA . SER A 1 92 ? -22.256 -6.769 17.934 1.00 88.62 92 SER A CA 1
ATOM 662 C C . SER A 1 92 ? -21.722 -5.396 18.334 1.00 88.62 92 SER A C 1
ATOM 664 O O . SER A 1 92 ? -22.281 -4.374 17.939 1.00 88.62 92 SER A O 1
ATOM 666 N N . LYS A 1 93 ? -20.615 -5.359 19.081 1.00 91.06 93 LYS A N 1
ATOM 667 C CA . LYS A 1 93 ? -19.962 -4.115 19.511 1.00 91.06 93 LYS A CA 1
ATOM 668 C C . LYS A 1 93 ? -18.830 -3.666 18.589 1.00 91.06 93 LYS A C 1
ATOM 670 O O . LYS A 1 93 ? -18.286 -2.586 18.812 1.00 91.06 93 LYS A O 1
ATOM 675 N N . ARG A 1 94 ? -18.463 -4.481 17.591 1.00 93.44 94 ARG A N 1
ATOM 676 C CA . ARG A 1 94 ? -17.267 -4.300 16.751 1.00 93.44 94 ARG A CA 1
ATOM 677 C C . ARG A 1 94 ? -16.027 -3.990 17.594 1.00 93.44 94 ARG A C 1
ATOM 679 O O . ARG A 1 94 ? -15.324 -3.002 17.377 1.00 93.44 94 ARG A O 1
ATOM 686 N N . SER A 1 95 ? -15.817 -4.806 18.624 1.00 95.62 95 SER A N 1
ATOM 687 C CA . SER A 1 95 ? -14.743 -4.615 19.597 1.00 95.62 95 SER A CA 1
ATOM 688 C C . SER A 1 95 ? -13.893 -5.859 19.771 1.00 95.62 95 SER A C 1
ATOM 690 O O . SER A 1 95 ? -14.374 -6.978 19.612 1.00 95.62 95 SER A O 1
ATOM 692 N N . PHE A 1 96 ? -12.650 -5.641 20.173 1.00 96.19 96 PHE A N 1
ATOM 693 C CA . PHE A 1 96 ? -11.633 -6.651 20.398 1.00 96.19 96 PHE A CA 1
ATOM 694 C C . PHE A 1 96 ? -11.060 -6.446 21.789 1.00 96.19 96 PHE A C 1
ATOM 696 O O . PHE A 1 96 ? -10.544 -5.370 22.093 1.00 96.19 96 PHE A O 1
ATOM 703 N N . THR A 1 97 ? -11.153 -7.457 22.641 1.00 96.81 97 THR A N 1
ATOM 704 C CA . THR A 1 97 ? -10.701 -7.379 24.036 1.00 96.81 97 THR A CA 1
ATOM 705 C C . THR A 1 97 ? -9.817 -8.558 24.372 1.00 96.81 97 THR A C 1
ATOM 707 O O . THR A 1 97 ? -10.045 -9.664 23.883 1.00 96.81 97 THR A O 1
ATOM 710 N N . ARG A 1 98 ? -8.830 -8.351 25.241 1.00 95.75 98 ARG A N 1
ATOM 711 C CA . ARG A 1 98 ? -8.113 -9.469 25.850 1.00 95.75 98 ARG A CA 1
ATOM 712 C C . ARG A 1 98 ? -9.035 -10.202 26.825 1.00 95.75 98 ARG A C 1
ATOM 714 O O . ARG A 1 98 ? -9.677 -9.573 27.660 1.00 95.75 98 ARG A O 1
ATOM 721 N N . SER A 1 99 ? -9.076 -11.526 26.737 1.00 90.81 99 SER A N 1
ATOM 722 C CA . SER A 1 99 ? -9.845 -12.387 27.633 1.00 90.81 99 SER A CA 1
ATOM 723 C C . SER A 1 99 ? -9.500 -12.097 29.098 1.00 90.81 99 SER A C 1
ATOM 725 O O . SER A 1 99 ? -8.327 -11.980 29.454 1.00 90.81 99 SER A O 1
ATOM 727 N N . GLY A 1 100 ? -10.527 -11.932 29.937 1.00 88.88 100 GLY A N 1
ATOM 728 C CA . GLY A 1 100 ? -10.377 -11.601 31.358 1.00 88.88 100 GLY A CA 1
ATOM 729 C C . GLY A 1 100 ? -9.974 -10.151 31.668 1.00 88.88 100 GLY A C 1
ATOM 730 O O . GLY A 1 100 ? -9.681 -9.856 32.823 1.00 88.88 100 GLY A O 1
ATOM 731 N N . SER A 1 101 ? -9.954 -9.247 30.680 1.00 91.44 101 SER A N 1
ATOM 732 C CA . SER A 1 101 ? -9.588 -7.835 30.863 1.00 91.44 101 SER A CA 1
ATOM 733 C C . SER A 1 101 ? -10.504 -6.882 30.080 1.00 91.44 101 SER A C 1
ATOM 735 O O . SER A 1 101 ? -11.148 -7.266 29.106 1.00 91.44 101 SER A O 1
ATOM 737 N N . SER A 1 102 ? -10.540 -5.610 30.487 1.00 88.62 102 SER A N 1
ATOM 738 C CA . SER A 1 102 ? -11.112 -4.505 29.706 1.00 88.62 102 SER A CA 1
ATOM 739 C C . SER A 1 102 ? -10.146 -3.959 28.645 1.00 88.62 102 SER A C 1
ATOM 741 O O . SER A 1 102 ? -10.552 -3.140 27.818 1.00 88.62 102 SER A O 1
ATOM 743 N N . THR A 1 103 ? -8.879 -4.389 28.645 1.00 95.00 103 THR A N 1
ATOM 744 C CA . THR A 1 103 ? -7.874 -3.983 27.656 1.00 95.00 103 THR A CA 1
ATOM 745 C C . THR A 1 103 ? -8.315 -4.378 26.253 1.00 95.00 103 THR A C 1
ATOM 747 O O . THR A 1 103 ? -8.489 -5.564 25.955 1.00 95.00 103 THR A O 1
ATOM 750 N N . GLY A 1 104 ? -8.454 -3.397 25.369 1.00 96.44 104 GLY A N 1
ATOM 751 C CA . GLY A 1 104 ? -8.912 -3.649 24.017 1.00 96.44 104 GLY A CA 1
ATOM 752 C C . GLY A 1 104 ? -9.203 -2.403 23.206 1.00 96.44 104 GLY A C 1
ATOM 753 O O . GLY A 1 104 ? -8.896 -1.283 23.599 1.00 96.44 104 GLY A O 1
ATOM 754 N N . PHE A 1 105 ? -9.800 -2.592 22.042 1.00 97.56 105 PHE A N 1
ATOM 755 C CA . PHE A 1 105 ? -10.208 -1.489 21.187 1.00 97.56 105 PHE A CA 1
ATOM 756 C C . PHE A 1 105 ? -11.517 -1.812 20.475 1.00 97.56 105 PHE A C 1
ATOM 758 O O . PHE A 1 105 ? -11.947 -2.959 20.395 1.00 97.56 105 PHE A O 1
ATOM 765 N N . SER A 1 106 ? -12.177 -0.780 19.975 1.00 96.69 106 SER A N 1
ATOM 766 C CA . SER A 1 106 ? -13.393 -0.882 19.179 1.00 96.69 106 SER A CA 1
ATOM 767 C C . SER A 1 106 ? -13.247 -0.066 17.913 1.00 96.69 106 SER A C 1
ATOM 769 O O . SER A 1 106 ? -12.511 0.926 17.877 1.00 96.69 106 SER A O 1
ATOM 771 N N . VAL A 1 107 ? -13.941 -0.505 16.873 1.00 95.94 107 VAL A N 1
ATOM 772 C CA . VAL A 1 107 ? -13.915 0.137 15.569 1.00 95.94 107 VAL A CA 1
ATOM 773 C C . VAL A 1 107 ? -15.327 0.533 15.185 1.00 95.94 107 VAL A C 1
ATOM 775 O O . VAL A 1 107 ? -16.283 -0.237 15.281 1.00 95.94 107 VAL A O 1
ATOM 778 N N . LYS A 1 108 ? -15.471 1.772 14.737 1.00 93.38 108 LYS A N 1
ATOM 779 C CA . LYS A 1 108 ? -16.733 2.283 14.216 1.00 93.38 108 LYS A CA 1
ATOM 780 C C . LYS A 1 108 ? -16.453 2.917 12.875 1.00 93.38 108 LYS A C 1
ATOM 782 O O . LYS A 1 108 ? -15.572 3.772 12.799 1.00 93.38 108 LYS A O 1
ATOM 787 N N . LEU A 1 109 ? -17.211 2.517 11.855 1.00 87.00 109 LEU A N 1
ATOM 788 C CA . LEU A 1 109 ? -17.170 3.169 10.553 1.00 87.00 109 LEU A CA 1
ATOM 789 C C . LEU A 1 109 ? -17.349 4.671 10.792 1.00 87.00 109 LEU A C 1
ATOM 791 O O . LEU A 1 109 ? -18.298 5.092 11.466 1.00 87.00 109 LEU A O 1
ATOM 795 N N . ALA A 1 110 ? -16.376 5.459 10.351 1.00 78.44 110 ALA A N 1
ATOM 796 C CA . ALA A 1 110 ? -16.437 6.898 10.467 1.00 78.44 110 ALA A CA 1
ATOM 797 C C . ALA A 1 110 ? -17.693 7.351 9.717 1.00 78.44 110 ALA A C 1
ATOM 799 O O . ALA A 1 110 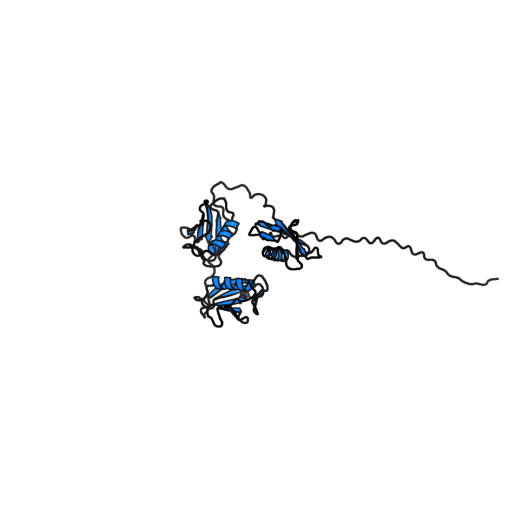? -17.908 6.964 8.569 1.00 78.44 110 ALA A O 1
ATOM 800 N N . ALA A 1 111 ? -18.551 8.134 10.375 1.00 57.25 111 ALA A N 1
ATOM 801 C CA . ALA A 1 111 ? -19.610 8.817 9.650 1.00 57.25 111 ALA A CA 1
ATOM 802 C C . ALA A 1 111 ? -18.933 9.635 8.546 1.00 57.25 111 ALA A C 1
ATOM 804 O O . ALA A 1 111 ? -17.935 10.306 8.827 1.00 57.25 111 ALA A O 1
ATOM 805 N N . TYR A 1 112 ? -19.447 9.538 7.315 1.00 40.94 112 TYR A N 1
ATOM 806 C CA . TYR A 1 112 ? -19.022 10.406 6.222 1.00 40.94 112 TYR A CA 1
ATOM 807 C C . TYR A 1 112 ? -18.885 11.837 6.768 1.00 40.94 112 TYR A C 1
ATOM 809 O O . TYR A 1 112 ? -19.816 12.306 7.437 1.00 40.94 112 TYR A O 1
ATOM 817 N N . PRO A 1 113 ? -17.749 12.525 6.556 1.00 38.28 113 PRO A N 1
ATOM 818 C CA . PRO A 1 113 ? -17.660 13.930 6.922 1.00 38.28 113 PRO A CA 1
ATOM 819 C C . PRO A 1 113 ? -18.808 14.698 6.241 1.00 38.28 113 PRO A C 1
ATOM 821 O O . PRO A 1 113 ? -19.267 14.276 5.171 1.00 38.28 113 PRO A O 1
ATOM 824 N N . PRO A 1 114 ? -19.307 15.792 6.850 1.00 31.09 114 PRO A N 1
ATOM 825 C CA . PRO A 1 114 ? -20.341 16.612 6.233 1.00 31.09 114 PRO A CA 1
ATOM 826 C C . PRO A 1 114 ? -19.910 16.994 4.816 1.00 31.09 114 PRO A C 1
ATOM 828 O O . PRO A 1 114 ? -18.722 17.195 4.557 1.00 31.09 114 PRO A O 1
ATOM 831 N N . ALA A 1 115 ? -20.895 17.016 3.917 1.00 34.06 115 ALA A N 1
ATOM 832 C CA . ALA A 1 115 ? -20.723 17.203 2.485 1.00 34.06 115 ALA A CA 1
ATOM 833 C C . ALA A 1 115 ? -19.645 18.257 2.154 1.00 34.06 115 ALA A C 1
ATOM 835 O O . ALA A 1 115 ? -19.631 19.325 2.776 1.00 34.06 115 ALA A O 1
ATOM 836 N N . PRO A 1 116 ? -18.766 17.988 1.169 1.00 44.84 116 PRO A N 1
ATOM 837 C CA . PRO A 1 116 ? -17.858 18.994 0.636 1.00 44.84 116 PRO A CA 1
ATOM 838 C C . PRO A 1 116 ? -18.627 20.267 0.251 1.00 44.84 116 PRO A C 1
ATOM 840 O O . PRO A 1 116 ? -19.797 20.168 -0.140 1.00 44.84 116 PRO A O 1
ATOM 843 N N . PRO A 1 117 ? -17.994 21.453 0.324 1.00 32.19 117 PRO A N 1
ATOM 844 C CA . PRO A 1 117 ? -18.600 22.677 -0.179 1.00 32.19 117 PRO A CA 1
ATOM 845 C C . PRO A 1 117 ? -19.085 22.471 -1.621 1.00 32.19 117 PRO A C 1
ATOM 847 O O . PRO A 1 117 ? -18.459 21.757 -2.401 1.00 32.19 117 PRO A O 1
ATOM 850 N N . THR A 1 118 ? -20.241 23.071 -1.893 1.00 36.47 118 THR A N 1
ATOM 851 C CA . THR A 1 118 ? -21.070 23.104 -3.106 1.00 36.47 118 THR A CA 1
ATOM 852 C C . THR A 1 118 ? -20.448 22.507 -4.387 1.00 36.47 118 THR A C 1
ATOM 854 O O . THR A 1 118 ? -19.352 22.914 -4.775 1.00 36.47 118 THR A O 1
ATOM 857 N N . PRO A 1 119 ? -21.153 21.603 -5.106 1.00 36.28 119 PRO A N 1
ATOM 858 C CA . PRO A 1 119 ? -20.612 20.909 -6.275 1.00 36.28 119 PRO A CA 1
ATOM 859 C C . PRO A 1 119 ? -20.113 21.877 -7.358 1.00 36.28 119 PRO A C 1
ATOM 861 O O . PRO A 1 119 ? -20.857 22.787 -7.734 1.00 36.28 119 PRO A O 1
ATOM 864 N N . PRO A 1 120 ? -18.924 21.651 -7.946 1.00 36.47 120 PRO A N 1
ATOM 865 C CA . PRO A 1 120 ? -18.586 22.258 -9.220 1.00 36.47 120 PRO A CA 1
ATOM 866 C C . PRO A 1 120 ? -19.511 21.710 -10.314 1.00 36.47 120 PRO A C 1
ATOM 868 O O . PRO A 1 120 ? -19.921 20.546 -10.304 1.00 36.47 120 PRO A O 1
ATOM 871 N N . THR A 1 121 ? -19.825 22.582 -11.261 1.00 39.25 121 THR A N 1
ATOM 872 C CA . THR A 1 121 ? -20.663 22.393 -12.449 1.00 39.25 121 THR A CA 1
ATOM 873 C C . THR A 1 121 ? -20.413 21.053 -13.183 1.00 39.25 121 THR A C 1
ATOM 875 O O . THR A 1 121 ? -19.270 20.595 -13.251 1.00 39.25 121 THR A O 1
ATOM 878 N N . PRO A 1 122 ? -21.445 20.396 -13.760 1.00 39.28 122 PRO A N 1
ATOM 879 C CA . PRO A 1 122 ? -21.299 19.117 -14.466 1.00 39.28 122 PRO A CA 1
ATOM 880 C C . PRO A 1 122 ? -20.319 19.194 -15.648 1.00 39.28 122 PRO A C 1
ATOM 882 O O . PRO A 1 122 ? -20.488 20.035 -16.525 1.00 39.28 122 PRO A O 1
ATOM 885 N N . GLY A 1 123 ? -19.335 18.286 -15.688 1.00 53.75 123 GLY A N 1
ATOM 886 C CA . GLY A 1 123 ? -18.425 18.091 -16.830 1.00 53.75 123 GLY A CA 1
ATOM 887 C C . GLY A 1 123 ? -16.944 18.367 -16.558 1.00 53.75 123 GLY A C 1
ATOM 888 O O . GLY A 1 123 ? -16.110 18.043 -17.398 1.00 53.75 123 GLY A O 1
ATOM 889 N N . SER A 1 124 ? -16.592 18.919 -15.396 1.00 62.25 124 SER A N 1
ATOM 890 C CA . SER A 1 124 ? -15.196 19.244 -15.092 1.00 62.25 124 SER A CA 1
ATOM 891 C C . SER A 1 124 ? -14.434 18.047 -14.502 1.00 62.25 124 SER A C 1
ATOM 893 O O . SER A 1 124 ? -14.918 17.435 -13.543 1.00 62.25 124 SER A O 1
ATOM 895 N N . PRO A 1 125 ? -13.231 17.727 -15.019 1.00 81.44 125 PRO A N 1
ATOM 896 C CA . PRO A 1 125 ? -12.334 16.751 -14.411 1.00 81.44 125 PRO A CA 1
ATOM 897 C C . PRO A 1 125 ? -12.088 17.070 -12.934 1.00 81.44 125 PRO A C 1
ATOM 899 O O . PRO A 1 125 ? -11.831 18.221 -12.574 1.00 81.44 125 PRO A O 1
ATOM 902 N N . THR A 1 126 ? -12.155 16.058 -12.071 1.00 88.50 126 THR A N 1
ATOM 903 C CA . THR A 1 126 ? -11.894 16.225 -10.633 1.00 88.50 126 THR A CA 1
ATOM 904 C C . THR A 1 126 ? -10.485 15.748 -10.316 1.00 88.50 126 THR A C 1
ATOM 906 O O . THR A 1 126 ? -10.181 14.567 -10.450 1.00 88.50 126 THR A O 1
ATOM 909 N N . VAL A 1 127 ? -9.611 16.659 -9.891 1.00 88.56 127 VAL A N 1
ATOM 910 C CA . VAL A 1 127 ? -8.244 16.313 -9.480 1.00 88.56 127 VAL A CA 1
ATOM 911 C C . VAL A 1 127 ? -8.260 15.754 -8.062 1.00 88.56 127 VAL A C 1
ATOM 913 O O . VAL A 1 127 ? -8.799 16.376 -7.147 1.00 88.56 127 VAL A O 1
ATOM 916 N N . CYS A 1 128 ? -7.635 14.597 -7.872 1.00 79.62 128 CYS A N 1
ATOM 917 C CA . CYS A 1 128 ? -7.498 13.993 -6.559 1.00 79.62 128 CYS A CA 1
ATOM 918 C C . CYS A 1 128 ? -6.471 14.753 -5.708 1.00 79.62 128 CYS A C 1
ATOM 920 O O . CYS A 1 128 ? -5.415 15.133 -6.219 1.00 79.62 128 CYS A O 1
ATOM 922 N N . PRO A 1 129 ? -6.753 14.981 -4.410 1.00 66.19 129 PRO A N 1
ATOM 923 C CA . PRO A 1 129 ? -5.882 15.785 -3.553 1.00 66.19 129 PRO A CA 1
ATOM 924 C C . PRO A 1 129 ? -4.553 15.089 -3.221 1.00 66.19 129 PRO A C 1
ATOM 926 O O . PRO A 1 129 ? -3.571 15.765 -2.930 1.00 66.19 129 PRO A O 1
ATOM 929 N N . ALA A 1 130 ? -4.514 13.755 -3.273 1.00 64.62 130 ALA A N 1
ATOM 930 C CA . ALA A 1 130 ? -3.319 12.952 -3.035 1.00 64.62 130 ALA A CA 1
ATOM 931 C C . ALA A 1 130 ? -2.664 12.507 -4.352 1.00 64.62 130 ALA A C 1
ATOM 933 O O . ALA A 1 130 ? -3.338 12.323 -5.368 1.00 64.62 130 ALA A O 1
ATOM 934 N N . THR A 1 131 ? -1.346 12.306 -4.316 1.00 78.88 131 THR A N 1
ATOM 935 C CA . THR A 1 131 ? -0.581 11.679 -5.400 1.00 78.88 131 THR A CA 1
ATOM 936 C C . THR A 1 131 ? -0.366 10.191 -5.138 1.00 78.88 131 THR A C 1
ATOM 938 O O . THR A 1 131 ? -0.175 9.791 -3.991 1.00 78.88 131 THR A O 1
ATOM 941 N N . PHE A 1 132 ? -0.313 9.394 -6.202 1.00 76.44 132 PHE A N 1
ATOM 942 C CA . PHE A 1 132 ? 0.060 7.981 -6.180 1.00 76.44 132 PHE A CA 1
ATOM 943 C C . PHE A 1 132 ? 1.551 7.823 -6.498 1.00 76.44 132 PHE A C 1
ATOM 945 O O . PHE A 1 132 ? 2.015 8.360 -7.497 1.00 76.44 132 PHE A O 1
ATOM 952 N N . SER A 1 133 ? 2.320 7.095 -5.694 1.00 69.38 133 SER A N 1
ATOM 953 C CA . SER A 1 133 ? 3.748 6.882 -5.970 1.00 69.38 133 SER A CA 1
ATOM 954 C C . SER A 1 133 ? 3.968 5.569 -6.709 1.00 69.38 133 SER A C 1
ATOM 956 O O . SER A 1 133 ? 3.849 4.505 -6.111 1.00 69.38 133 SER A O 1
ATOM 958 N N . VAL A 1 134 ? 4.357 5.649 -7.980 1.00 72.75 134 VAL A N 1
ATOM 959 C CA . VAL A 1 134 ? 4.880 4.494 -8.716 1.00 72.75 134 VAL A CA 1
ATOM 960 C C . VAL A 1 134 ? 6.343 4.327 -8.323 1.00 72.75 134 VAL A C 1
ATOM 962 O O . VAL A 1 134 ? 7.149 5.254 -8.450 1.00 72.75 134 VAL A O 1
ATOM 965 N N . LEU A 1 135 ? 6.685 3.161 -7.787 1.00 59.47 135 LEU A N 1
ATOM 966 C CA . LEU A 1 135 ? 8.001 2.924 -7.194 1.00 59.47 135 LEU A CA 1
ATOM 967 C C . LEU A 1 135 ? 9.040 2.468 -8.228 1.00 59.47 135 LEU A C 1
ATOM 969 O O . LEU A 1 135 ? 10.238 2.669 -8.014 1.00 59.47 135 LEU A O 1
ATOM 973 N N . HIS A 1 136 ? 8.598 1.930 -9.368 1.00 55.09 136 HIS A N 1
ATOM 974 C CA . HIS A 1 136 ? 9.459 1.414 -10.431 1.00 55.09 136 HIS A CA 1
ATOM 975 C C . HIS A 1 136 ? 9.094 2.017 -11.792 1.00 55.09 136 HIS A C 1
ATOM 977 O O . HIS A 1 136 ? 8.154 2.791 -11.919 1.00 55.09 136 HIS A O 1
ATOM 983 N N . ASN A 1 137 ? 9.900 1.739 -12.818 1.00 69.56 137 ASN A N 1
ATOM 984 C CA . ASN A 1 137 ? 9.480 2.023 -14.186 1.00 69.56 137 ASN A CA 1
ATOM 985 C C . ASN A 1 137 ? 8.597 0.864 -14.635 1.00 69.56 137 ASN A C 1
ATOM 987 O O . ASN A 1 137 ? 9.117 -0.160 -15.073 1.00 69.56 137 ASN A O 1
ATOM 991 N N . ASP A 1 138 ? 7.298 1.043 -14.481 1.00 75.06 138 ASP A N 1
ATOM 992 C CA . ASP A 1 138 ? 6.293 0.043 -14.796 1.00 75.06 138 ASP A CA 1
ATOM 993 C C . ASP A 1 138 ? 5.684 0.321 -16.182 1.00 75.06 138 ASP A C 1
ATOM 995 O O . ASP A 1 138 ? 5.939 1.357 -16.820 1.00 75.06 138 ASP A O 1
ATOM 999 N N . GLY A 1 139 ? 4.914 -0.635 -16.687 1.00 80.94 139 GLY A N 1
ATOM 1000 C CA . GLY A 1 139 ? 4.253 -0.557 -17.983 1.00 80.94 139 GLY A CA 1
ATOM 1001 C C . GLY A 1 139 ? 2.964 -1.359 -17.967 1.00 80.94 139 GLY A C 1
ATOM 1002 O O . GLY A 1 139 ? 2.865 -2.330 -17.227 1.00 80.94 139 GLY A O 1
ATOM 1003 N N . ILE A 1 140 ? 1.989 -0.916 -18.754 1.00 86.12 140 ILE A N 1
ATOM 1004 C CA . ILE A 1 140 ? 0.691 -1.569 -18.915 1.00 86.12 140 ILE A CA 1
ATOM 1005 C C . ILE A 1 140 ? 0.423 -1.621 -20.416 1.00 86.12 140 ILE A C 1
ATOM 1007 O O . ILE A 1 140 ? 0.133 -0.584 -21.031 1.00 86.12 140 ILE A O 1
ATOM 1011 N N . GLY A 1 141 ? 0.604 -2.796 -21.018 1.00 86.38 141 GLY A N 1
ATOM 1012 C CA . GLY A 1 141 ? 0.695 -2.926 -22.471 1.00 86.38 141 GLY A CA 1
ATOM 1013 C C . GLY A 1 141 ? 1.773 -1.990 -23.031 1.00 86.38 141 GLY A C 1
ATOM 1014 O O . GLY A 1 141 ? 2.900 -1.947 -22.538 1.00 86.38 141 GLY A O 1
ATOM 1015 N N . ASP A 1 142 ? 1.408 -1.160 -24.010 1.00 84.12 142 ASP A N 1
ATOM 1016 C CA . ASP A 1 142 ? 2.328 -0.205 -24.648 1.00 84.12 142 ASP A CA 1
ATOM 1017 C C . ASP A 1 142 ? 2.533 1.108 -23.859 1.00 84.12 142 ASP A C 1
ATOM 1019 O O . ASP A 1 142 ? 3.290 1.991 -24.280 1.00 84.12 142 ASP A O 1
ATOM 1023 N N . VAL A 1 143 ? 1.851 1.295 -22.721 1.00 87.19 143 VAL A N 1
ATOM 1024 C CA . VAL A 1 143 ? 1.885 2.555 -21.962 1.00 87.19 143 VAL A CA 1
ATOM 1025 C C . VAL A 1 143 ? 2.894 2.475 -20.820 1.00 87.19 143 VAL A C 1
ATOM 1027 O O . VAL A 1 143 ? 2.758 1.669 -19.906 1.00 87.19 143 VAL A O 1
ATOM 1030 N N . SER A 1 144 ? 3.894 3.362 -20.833 1.00 86.69 144 SER A N 1
ATOM 1031 C CA . SER A 1 144 ? 4.930 3.420 -19.794 1.00 86.69 144 SER A CA 1
ATOM 1032 C C . SER A 1 144 ? 4.544 4.329 -18.624 1.00 86.69 144 SER A C 1
ATOM 1034 O O . SER A 1 144 ? 4.218 5.508 -18.811 1.00 86.69 144 SER A O 1
ATOM 1036 N N . PHE A 1 145 ? 4.715 3.803 -17.411 1.00 84.00 145 PHE A N 1
ATOM 1037 C CA . PHE A 1 145 ? 4.565 4.494 -16.134 1.00 84.00 145 PHE A CA 1
ATOM 1038 C C . PHE A 1 145 ? 5.903 4.505 -15.375 1.00 84.00 145 PHE A C 1
ATOM 1040 O O . PHE A 1 145 ? 6.163 3.664 -14.523 1.00 84.00 145 PHE A O 1
ATOM 1047 N N . PRO A 1 146 ? 6.797 5.466 -15.667 1.00 83.38 146 PRO A N 1
ATOM 1048 C CA . PRO A 1 146 ? 8.046 5.653 -14.928 1.00 83.38 146 PRO A CA 1
ATOM 1049 C C . PRO A 1 146 ? 7.858 5.789 -13.429 1.00 83.38 146 PRO A C 1
ATOM 1051 O O . PRO A 1 146 ? 6.846 6.327 -12.981 1.00 83.38 146 PRO A O 1
ATOM 1054 N N . LYS A 1 147 ? 8.920 5.502 -12.679 1.00 67.31 147 LYS A N 1
ATOM 1055 C CA . LYS A 1 147 ? 8.944 5.784 -11.246 1.00 67.31 147 LYS A CA 1
ATOM 1056 C C . LYS A 1 147 ? 8.684 7.268 -10.979 1.00 67.31 147 LYS A C 1
ATOM 1058 O O . LYS A 1 147 ? 9.226 8.144 -11.664 1.00 67.31 147 LYS A O 1
ATOM 1063 N N . GLY A 1 148 ? 7.904 7.550 -9.946 1.00 68.50 148 GLY A N 1
ATOM 1064 C CA . GLY A 1 148 ? 7.629 8.903 -9.480 1.00 68.50 148 GLY A CA 1
ATOM 1065 C C . GLY A 1 148 ? 6.212 9.077 -8.953 1.00 68.50 148 GLY A C 1
ATOM 1066 O O . GLY A 1 148 ? 5.421 8.141 -8.889 1.00 68.50 148 GLY A O 1
ATOM 1067 N N . ALA A 1 149 ? 5.899 10.303 -8.546 1.00 76.75 149 ALA A N 1
ATOM 1068 C CA . ALA A 1 149 ? 4.579 10.652 -8.045 1.00 76.75 149 ALA A CA 1
ATOM 1069 C C . ALA A 1 149 ? 3.638 10.983 -9.209 1.00 76.75 149 ALA A C 1
ATOM 1071 O O . ALA A 1 149 ? 3.968 11.800 -10.064 1.00 76.75 149 ALA A O 1
ATOM 1072 N N . TYR A 1 150 ? 2.451 10.397 -9.212 1.00 87.12 150 TYR A N 1
ATOM 1073 C CA . TYR A 1 150 ? 1.396 10.573 -10.198 1.00 87.12 150 TYR A CA 1
ATOM 1074 C C . TYR A 1 150 ? 0.229 11.317 -9.581 1.00 87.12 150 TYR A C 1
ATOM 1076 O O . TYR A 1 150 ? -0.185 11.066 -8.451 1.00 87.12 150 TYR A O 1
ATOM 1084 N N . ARG A 1 151 ? -0.321 12.247 -10.347 1.00 90.19 151 ARG A N 1
ATOM 1085 C CA . ARG A 1 151 ? -1.572 12.917 -10.046 1.00 90.19 151 ARG A CA 1
ATOM 1086 C C . ARG A 1 151 ? -2.696 12.144 -10.708 1.00 90.19 151 ARG A C 1
ATOM 1088 O O . ARG A 1 151 ? -2.703 11.985 -11.930 1.00 90.19 151 ARG A O 1
ATOM 1095 N N . THR A 1 152 ? -3.668 11.755 -9.896 1.00 91.12 152 THR A N 1
ATOM 1096 C CA . THR A 1 152 ? -4.900 11.134 -10.366 1.00 91.12 152 THR A CA 1
ATOM 1097 C C . THR A 1 152 ? -5.942 12.205 -10.675 1.00 91.12 152 THR A C 1
ATOM 1099 O O . THR A 1 152 ? -6.169 13.111 -9.871 1.00 91.12 152 THR A O 1
ATOM 1102 N N . THR A 1 153 ? -6.576 12.117 -11.841 1.00 93.44 153 THR A N 1
ATOM 1103 C CA . THR A 1 153 ? -7.697 12.984 -12.232 1.00 93.44 153 THR A CA 1
ATOM 1104 C C . THR A 1 153 ? -8.870 12.121 -12.668 1.00 93.44 153 THR A C 1
ATOM 1106 O O . THR A 1 153 ? -8.741 11.317 -13.585 1.00 93.44 153 THR A O 1
ATOM 1109 N N . LEU A 1 154 ? -10.017 12.280 -12.021 1.00 93.00 154 LEU A N 1
ATOM 1110 C CA . LEU A 1 154 ? -11.252 11.594 -12.380 1.00 93.00 154 LEU A CA 1
ATOM 1111 C C . LEU A 1 154 ? -11.862 12.296 -13.591 1.00 93.00 154 LEU A C 1
ATOM 1113 O O . LEU A 1 154 ? -12.082 13.510 -13.559 1.00 93.00 154 LEU A O 1
ATOM 1117 N N . LEU A 1 155 ? -12.111 11.538 -14.656 1.00 88.88 155 LEU A N 1
ATOM 1118 C CA . LEU A 1 155 ? -12.642 12.065 -15.914 1.00 88.88 155 LEU A CA 1
ATOM 1119 C C . LEU A 1 155 ? -14.145 11.796 -16.067 1.00 88.88 155 LEU A C 1
ATOM 1121 O O . LEU A 1 155 ? -14.809 12.470 -16.851 1.00 88.88 155 LEU A O 1
ATOM 1125 N N . SER A 1 156 ? -14.693 10.850 -15.303 1.00 84.56 156 SER A N 1
ATOM 1126 C CA . SER A 1 156 ? -16.123 10.551 -15.254 1.00 84.56 156 SER A CA 1
ATOM 1127 C C . SER A 1 156 ? -16.660 10.568 -13.822 1.00 84.56 156 SER A C 1
ATOM 1129 O O . SER A 1 156 ? -15.915 10.533 -12.842 1.00 84.56 156 SER A O 1
ATOM 1131 N N . ARG A 1 157 ? -17.992 10.566 -13.698 1.00 70.56 157 ARG A N 1
ATOM 1132 C CA . ARG A 1 157 ? -18.670 10.199 -12.446 1.00 70.56 157 ARG A CA 1
ATOM 1133 C C . ARG A 1 157 ? -18.651 8.671 -12.289 1.00 70.56 157 ARG A C 1
ATOM 1135 O O . ARG A 1 157 ? -18.481 7.960 -13.275 1.00 70.56 157 ARG A O 1
ATOM 1142 N N . GLY A 1 158 ? -18.821 8.181 -11.062 1.00 77.38 158 GLY A N 1
ATOM 1143 C CA . GLY A 1 158 ? -18.936 6.743 -10.768 1.00 77.38 158 GLY A CA 1
ATOM 1144 C C . GLY A 1 158 ? -17.676 6.075 -10.214 1.00 77.38 158 GLY A C 1
ATOM 1145 O O . GLY A 1 158 ? -17.740 4.915 -9.829 1.00 77.38 158 GLY A O 1
ATOM 1146 N N . ILE A 1 159 ? -16.561 6.801 -10.105 1.00 80.06 159 ILE A N 1
ATOM 1147 C CA . ILE A 1 159 ? -15.345 6.324 -9.442 1.00 80.06 159 ILE A CA 1
ATOM 1148 C C . ILE A 1 159 ? -14.783 7.408 -8.526 1.00 80.06 159 ILE A C 1
ATOM 1150 O O . ILE A 1 159 ? -14.781 8.587 -8.871 1.00 80.06 159 ILE A O 1
ATOM 1154 N N . SER A 1 160 ? -14.345 7.021 -7.334 1.00 80.62 160 SER A N 1
ATOM 1155 C CA . SER A 1 160 ? -13.687 7.904 -6.371 1.00 80.62 160 SER A CA 1
ATOM 1156 C C . SER A 1 160 ? -12.172 7.951 -6.589 1.00 80.62 160 SER A C 1
ATOM 1158 O O . SER A 1 160 ? -11.581 7.065 -7.203 1.00 80.62 160 SER A O 1
ATOM 1160 N N . CYS A 1 161 ? -11.509 8.957 -6.015 1.00 73.44 161 CYS A N 1
ATOM 1161 C CA . CYS A 1 161 ? -10.046 9.063 -6.020 1.00 73.44 161 CYS A CA 1
ATOM 1162 C C . CYS A 1 161 ? -9.336 7.843 -5.434 1.00 73.44 161 CYS A C 1
ATOM 1164 O O . CYS A 1 161 ? -8.250 7.481 -5.886 1.00 73.44 161 CYS A O 1
ATOM 1166 N N . GLN A 1 162 ? -9.962 7.203 -4.449 1.00 67.44 162 GLN A N 1
ATOM 1167 C CA . GLN A 1 162 ? -9.437 5.995 -3.835 1.00 67.44 162 GLN A CA 1
ATOM 1168 C C . GLN A 1 162 ? -9.578 4.805 -4.783 1.00 67.44 162 GLN A C 1
ATOM 1170 O O . GLN A 1 162 ? -8.582 4.160 -5.077 1.00 67.44 162 GLN A O 1
ATOM 1175 N N . GLN A 1 163 ? -10.774 4.580 -5.334 1.00 72.69 163 GLN A N 1
ATOM 1176 C CA . GLN A 1 163 ? -11.004 3.504 -6.304 1.00 72.69 163 GLN A CA 1
ATOM 1177 C C . GLN A 1 163 ? -10.091 3.637 -7.532 1.00 72.69 163 GLN A C 1
ATOM 1179 O O . GLN A 1 163 ? -9.533 2.647 -7.984 1.00 72.69 163 GLN A O 1
ATOM 1184 N N . ALA A 1 164 ? -9.877 4.857 -8.033 1.00 78.44 164 ALA A N 1
ATOM 1185 C CA . ALA A 1 164 ? -8.954 5.109 -9.139 1.00 78.44 164 ALA A CA 1
ATOM 1186 C C . ALA A 1 164 ? -7.489 4.802 -8.776 1.00 78.44 164 ALA A C 1
ATOM 1188 O O . ALA A 1 164 ? -6.735 4.321 -9.616 1.00 78.44 164 ALA A O 1
ATOM 1189 N N . SER A 1 165 ? -7.077 5.068 -7.533 1.00 71.94 165 SER A N 1
ATOM 1190 C CA . SER A 1 165 ? -5.734 4.720 -7.047 1.00 71.94 165 SER A CA 1
ATOM 1191 C C . SER A 1 165 ? -5.553 3.212 -6.874 1.00 71.94 165 SER A C 1
ATOM 1193 O O . SER A 1 165 ? -4.499 2.697 -7.226 1.00 71.94 165 SER A O 1
ATOM 1195 N N . THR A 1 166 ? -6.572 2.511 -6.367 1.00 69.12 166 THR A N 1
ATOM 1196 C CA . THR A 1 166 ? -6.563 1.047 -6.228 1.00 69.12 166 THR A CA 1
ATOM 1197 C C . THR A 1 166 ? -6.477 0.381 -7.591 1.00 69.12 166 THR A C 1
ATOM 1199 O O . THR A 1 166 ? -5.513 -0.328 -7.841 1.00 69.12 166 THR A O 1
ATOM 1202 N N . LEU A 1 167 ? -7.384 0.726 -8.512 1.00 82.38 167 LEU A N 1
ATOM 1203 C CA . LEU A 1 167 ? -7.337 0.210 -9.878 1.00 82.38 167 LEU A CA 1
ATOM 1204 C C . LEU A 1 167 ? -6.000 0.508 -10.549 1.00 82.38 167 LEU A C 1
ATOM 1206 O O . LEU A 1 167 ? -5.469 -0.340 -11.244 1.00 82.38 167 LEU A O 1
ATOM 1210 N N . PHE A 1 168 ? -5.429 1.697 -10.341 1.00 89.44 168 PHE A N 1
ATOM 1211 C CA . PHE A 1 168 ? -4.116 1.987 -10.902 1.00 89.44 168 PHE A CA 1
ATOM 1212 C C . PHE A 1 168 ? -3.015 1.096 -10.325 1.00 89.44 168 PHE A C 1
ATOM 1214 O O . PHE A 1 168 ? -2.158 0.668 -11.084 1.00 89.44 168 PHE A O 1
ATOM 1221 N N . SER A 1 169 ? -3.035 0.813 -9.021 1.00 77.06 169 SER A N 1
ATOM 1222 C CA . SER A 1 169 ? -2.099 -0.135 -8.413 1.00 77.06 169 SER A CA 1
ATOM 1223 C C . SER A 1 169 ? -2.247 -1.523 -9.026 1.00 77.06 169 SER A C 1
ATOM 1225 O O . SER A 1 169 ? -1.250 -2.083 -9.460 1.00 77.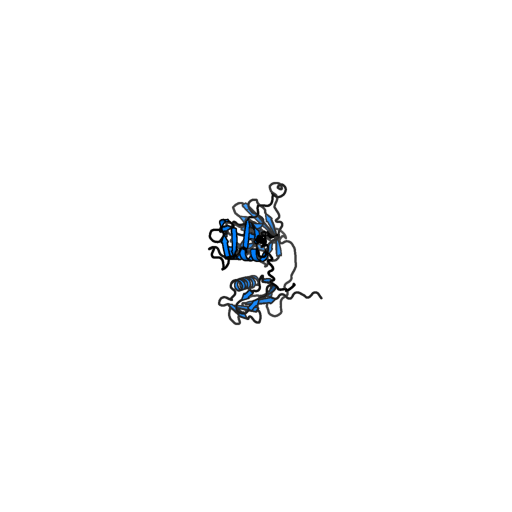06 169 SER A O 1
ATOM 1227 N N . ASP A 1 170 ? -3.478 -2.026 -9.108 1.00 70.38 170 ASP A N 1
ATOM 1228 C CA . ASP A 1 170 ? -3.769 -3.361 -9.636 1.00 70.38 170 ASP A CA 1
ATOM 1229 C C . ASP A 1 170 ? -3.358 -3.458 -11.114 1.00 70.38 170 ASP A C 1
ATOM 1231 O O . ASP A 1 170 ? -2.685 -4.392 -11.524 1.00 70.38 170 ASP A O 1
ATOM 1235 N N . PHE A 1 171 ? -3.659 -2.433 -11.917 1.00 88.62 171 PHE A N 1
ATOM 1236 C CA . PHE A 1 171 ? -3.291 -2.417 -13.333 1.00 88.62 171 PHE A CA 1
ATOM 1237 C C . PHE A 1 171 ? -1.780 -2.345 -13.564 1.00 88.62 171 PHE A C 1
ATOM 1239 O O . PHE A 1 171 ? -1.312 -2.815 -14.594 1.00 88.62 171 PHE A O 1
ATOM 1246 N N . LEU A 1 172 ? -1.007 -1.754 -12.645 1.00 80.06 172 LEU A N 1
ATOM 1247 C CA . LEU A 1 172 ? 0.459 -1.782 -12.728 1.00 80.06 172 LEU A CA 1
ATOM 1248 C C . LEU A 1 172 ? 1.024 -3.194 -12.498 1.00 80.06 172 LEU A C 1
ATOM 1250 O O . LEU A 1 172 ? 2.160 -3.448 -12.903 1.00 80.06 172 LEU A O 1
ATOM 1254 N N . ASP A 1 173 ? 0.252 -4.097 -11.887 1.00 69.06 173 ASP A N 1
ATOM 1255 C CA . ASP A 1 173 ? 0.604 -5.513 -11.765 1.00 69.06 173 ASP A CA 1
ATOM 1256 C C . ASP A 1 173 ? 0.279 -6.314 -13.053 1.00 69.06 173 ASP A C 1
ATOM 1258 O O . ASP A 1 173 ? 0.918 -7.342 -13.300 1.00 69.06 173 ASP A O 1
ATOM 1262 N N . ASP A 1 174 ? -0.601 -5.800 -13.926 1.00 72.25 174 ASP A N 1
ATOM 1263 C CA . ASP A 1 174 ? -1.011 -6.392 -15.215 1.00 72.25 174 ASP A CA 1
ATOM 1264 C C . ASP A 1 174 ? -0.205 -5.821 -16.404 1.00 72.25 174 ASP A C 1
ATOM 1266 O O . ASP A 1 174 ? -0.678 -5.027 -17.227 1.00 72.25 174 ASP A O 1
ATOM 1270 N N . ALA A 1 175 ? 1.065 -6.221 -16.498 1.00 69.25 175 ALA A N 1
ATOM 1271 C CA . ALA A 1 175 ? 2.008 -5.641 -17.460 1.00 69.25 175 ALA A CA 1
ATOM 1272 C C . ALA A 1 175 ? 1.671 -5.899 -18.946 1.00 69.25 175 ALA A C 1
ATOM 1274 O O . ALA A 1 175 ? 2.120 -5.146 -19.814 1.00 69.25 175 ALA A O 1
ATOM 1275 N N . ASP A 1 176 ? 0.898 -6.941 -19.257 1.00 72.12 176 ASP A N 1
ATOM 1276 C CA . ASP A 1 176 ? 0.504 -7.304 -20.627 1.00 72.12 176 ASP A CA 1
ATOM 1277 C C . ASP A 1 176 ? -0.563 -6.370 -21.228 1.00 72.12 176 ASP A C 1
ATOM 1279 O O . ASP A 1 176 ? -0.727 -6.325 -22.448 1.00 72.12 176 ASP A O 1
ATOM 1283 N N . GLY A 1 177 ? -1.218 -5.554 -20.396 1.00 72.06 177 GLY A N 1
ATOM 1284 C CA . GLY A 1 177 ? -2.263 -4.624 -20.817 1.00 72.06 177 GLY A CA 1
ATOM 1285 C C . GLY A 1 177 ? -3.655 -5.249 -20.938 1.00 72.06 177 GLY A C 1
ATOM 1286 O O . GLY A 1 177 ? -4.591 -4.539 -21.330 1.00 72.06 177 GLY A O 1
ATOM 1287 N N . ASP A 1 178 ? -3.819 -6.519 -20.556 1.00 79.31 178 ASP A N 1
ATOM 1288 C CA . ASP A 1 178 ? -5.108 -7.212 -20.507 1.00 79.31 178 ASP A CA 1
ATOM 1289 C C . ASP A 1 178 ? -5.850 -6.887 -19.202 1.00 79.31 178 ASP A C 1
ATOM 1291 O O . ASP A 1 178 ? -6.066 -7.720 -18.326 1.00 79.31 178 ASP A O 1
ATOM 1295 N N . LEU A 1 179 ? -6.270 -5.627 -19.077 1.00 81.25 179 LEU A N 1
ATOM 1296 C CA . LEU A 1 179 ? -6.919 -5.135 -17.864 1.00 81.25 179 LEU A CA 1
ATOM 1297 C C . LEU A 1 179 ? -8.323 -5.748 -17.658 1.00 81.25 179 LEU A C 1
ATOM 1299 O O . LEU A 1 179 ? -9.085 -5.904 -18.629 1.00 81.25 179 LEU A O 1
ATOM 1303 N N . PRO A 1 180 ? -8.716 -6.028 -16.399 1.00 79.62 180 PRO A N 1
ATOM 1304 C CA . PRO A 1 180 ? -9.983 -6.679 -16.072 1.00 79.62 180 PRO A CA 1
ATOM 1305 C C . PRO A 1 180 ? -11.201 -5.837 -16.472 1.00 79.62 180 PRO A C 1
ATOM 1307 O O . PRO A 1 180 ? -11.108 -4.636 -16.720 1.00 79.62 180 PRO A O 1
ATOM 1310 N N . ASP A 1 181 ? -12.374 -6.468 -16.547 1.00 82.25 181 ASP A N 1
ATOM 1311 C CA . ASP A 1 181 ? -13.683 -5.806 -16.703 1.00 82.25 181 ASP A CA 1
ATOM 1312 C C . ASP A 1 181 ? -13.790 -4.810 -17.873 1.00 82.25 181 ASP A C 1
ATOM 1314 O O . ASP A 1 181 ? -14.506 -3.804 -17.827 1.00 82.25 181 ASP A O 1
ATOM 1318 N N . GLY A 1 182 ? -13.059 -5.087 -18.956 1.00 82.94 182 GLY A N 1
ATOM 1319 C CA . GLY A 1 182 ? -13.064 -4.248 -20.151 1.00 82.94 182 GLY A CA 1
ATOM 1320 C C . GLY A 1 182 ? -12.365 -2.902 -19.959 1.00 82.94 182 GLY A C 1
ATOM 1321 O O . GLY A 1 182 ? -12.591 -1.991 -20.762 1.00 82.94 182 GLY A O 1
ATOM 1322 N N . TRP A 1 183 ? -11.538 -2.758 -18.921 1.00 91.38 183 TRP A N 1
ATOM 1323 C CA . TRP A 1 183 ? -10.643 -1.618 -18.783 1.00 91.38 183 TRP A CA 1
ATOM 1324 C C . TRP A 1 183 ? -9.611 -1.607 -19.908 1.00 91.38 183 TRP A C 1
ATOM 1326 O O . TRP A 1 183 ? -9.178 -2.635 -20.422 1.00 91.38 183 TRP A O 1
ATOM 1336 N N . ARG A 1 184 ? -9.244 -0.408 -20.338 1.00 89.94 184 ARG A N 1
ATOM 1337 C CA . ARG A 1 184 ? -8.221 -0.153 -21.348 1.00 89.94 184 ARG A CA 1
ATOM 1338 C C . ARG A 1 184 ? -7.417 1.053 -20.909 1.00 89.94 184 ARG A C 1
ATOM 1340 O O . ARG A 1 184 ? -7.975 1.992 -20.332 1.00 89.94 184 ARG A O 1
ATOM 1347 N N . VAL A 1 185 ? -6.132 1.043 -21.229 1.00 93.19 185 VAL A N 1
ATOM 1348 C CA . VAL A 1 185 ? -5.236 2.175 -21.012 1.00 93.19 185 VAL A CA 1
ATOM 1349 C C . VAL A 1 185 ? -4.805 2.760 -22.353 1.00 93.19 185 VAL A C 1
ATOM 1351 O O . VAL A 1 185 ? -4.535 2.037 -23.307 1.00 93.19 185 VAL A O 1
ATOM 1354 N N . ALA A 1 186 ? -4.751 4.085 -22.429 1.00 86.75 186 ALA A N 1
ATOM 1355 C CA . ALA A 1 186 ? -4.164 4.808 -23.549 1.00 86.75 186 ALA A CA 1
ATOM 1356 C C . ALA A 1 186 ? -3.140 5.812 -23.022 1.00 86.75 186 ALA A C 1
ATOM 1358 O O . ALA A 1 186 ? -3.392 6.487 -22.022 1.00 86.75 186 ALA A O 1
ATOM 1359 N N . ALA A 1 187 ? -1.994 5.928 -23.691 1.00 85.94 187 ALA A N 1
ATOM 1360 C CA . ALA A 1 187 ? -0.972 6.895 -23.314 1.00 85.94 187 ALA A CA 1
ATOM 1361 C C . ALA A 1 187 ? -1.510 8.332 -23.400 1.00 85.94 187 ALA A C 1
ATOM 1363 O O . ALA A 1 187 ? -2.302 8.671 -24.284 1.00 85.94 187 ALA A O 1
ATOM 1364 N N . LEU A 1 188 ? -1.057 9.193 -22.488 1.00 82.31 188 LEU A N 1
ATOM 1365 C CA . LEU A 1 188 ? -1.312 10.626 -22.607 1.00 82.31 188 LEU A CA 1
ATOM 1366 C C . LEU A 1 188 ? -0.619 11.188 -23.854 1.00 82.31 188 LEU A C 1
ATOM 1368 O O . LEU A 1 188 ? 0.514 10.837 -24.169 1.00 82.31 188 LEU A O 1
ATOM 1372 N N . SER A 1 189 ? -1.302 12.086 -24.561 1.00 71.88 189 SER A N 1
ATOM 1373 C CA . SER A 1 189 ? -0.748 12.766 -25.732 1.00 71.88 189 SER A CA 1
ATOM 1374 C C . SER A 1 189 ? 0.233 13.878 -25.340 1.00 71.88 189 SER A C 1
ATOM 1376 O O . SER A 1 189 ? 0.053 14.550 -24.322 1.00 71.88 189 SER A O 1
ATOM 1378 N N . GLY A 1 190 ? 1.209 14.155 -26.206 1.00 70.81 190 GLY A N 1
ATOM 1379 C CA . GLY A 1 190 ? 2.179 15.236 -26.013 1.00 70.81 190 GLY A CA 1
ATOM 1380 C C . GLY A 1 190 ? 3.340 14.836 -25.098 1.00 70.81 190 GLY A C 1
ATOM 1381 O O . GLY A 1 190 ? 3.799 13.702 -25.126 1.00 70.81 190 GLY A O 1
ATOM 1382 N N . SER A 1 191 ? 3.853 15.781 -24.307 1.00 67.12 191 SER A N 1
ATOM 1383 C CA . SER A 1 191 ? 5.000 15.565 -23.407 1.00 67.12 191 SER A CA 1
ATOM 1384 C C . SER A 1 191 ? 4.620 15.034 -22.017 1.00 67.12 191 SER A C 1
ATOM 1386 O O . SER A 1 191 ? 5.502 14.765 -21.196 1.00 67.12 191 SER A O 1
ATOM 1388 N N . ALA A 1 192 ? 3.323 14.891 -21.726 1.00 74.62 192 ALA A N 1
ATOM 1389 C CA . ALA A 1 192 ? 2.842 14.347 -20.463 1.00 74.62 192 ALA A CA 1
ATOM 1390 C C . ALA A 1 192 ? 3.112 12.837 -20.392 1.00 74.62 192 ALA A C 1
ATOM 1392 O O . ALA A 1 192 ? 2.839 12.106 -21.338 1.00 74.62 192 ALA A O 1
ATOM 1393 N N . ARG A 1 193 ? 3.632 12.360 -19.255 1.00 84.12 193 ARG A N 1
ATOM 1394 C CA . ARG A 1 193 ? 3.871 10.926 -19.026 1.00 84.12 193 ARG A CA 1
ATOM 1395 C C . ARG A 1 193 ? 2.761 10.334 -18.168 1.00 84.12 193 ARG A C 1
ATOM 1397 O O . ARG A 1 193 ? 2.400 10.930 -17.153 1.00 84.12 193 ARG A O 1
ATOM 1404 N N . GLY A 1 194 ? 2.257 9.174 -18.571 1.00 90.31 194 GLY A N 1
ATOM 1405 C CA . GLY A 1 194 ? 1.173 8.455 -17.910 1.00 90.31 194 GLY A CA 1
ATOM 1406 C C . GLY A 1 194 ? 0.091 8.023 -18.898 1.00 90.31 194 GLY A C 1
ATOM 1407 O O . GLY A 1 194 ? 0.337 7.959 -20.105 1.00 90.31 194 GLY A O 1
ATOM 1408 N N . GLY A 1 195 ? -1.109 7.752 -18.392 1.00 92.38 195 GLY A N 1
ATOM 1409 C CA . GLY A 1 195 ? -2.184 7.173 -19.190 1.00 92.38 195 GLY A CA 1
ATOM 1410 C C . GLY A 1 195 ? -3.582 7.540 -18.715 1.00 92.38 195 GLY A C 1
ATOM 1411 O O . GLY A 1 195 ? -3.796 7.990 -17.585 1.00 92.38 195 GLY A O 1
ATOM 1412 N N . VAL A 1 196 ? -4.536 7.348 -19.619 1.00 93.94 196 VAL A N 1
ATOM 1413 C CA . VAL A 1 196 ? -5.972 7.441 -19.372 1.00 93.94 196 VAL A CA 1
ATOM 1414 C C . VAL A 1 196 ? -6.542 6.035 -19.363 1.00 93.94 196 VAL A C 1
ATOM 1416 O O . VAL A 1 196 ? -6.409 5.302 -20.339 1.00 93.94 196 VAL A O 1
ATOM 1419 N N . PHE A 1 197 ? -7.214 5.699 -18.274 1.00 94.56 197 PHE A N 1
ATOM 1420 C CA . PHE A 1 197 ? -7.884 4.429 -18.069 1.00 94.56 197 PHE A CA 1
ATOM 1421 C C . PHE A 1 197 ? -9.374 4.616 -18.307 1.00 94.56 197 PHE A C 1
ATOM 1423 O O . PHE A 1 197 ? -9.966 5.571 -17.787 1.00 94.56 197 PHE A O 1
ATOM 1430 N N . ARG A 1 198 ? -9.985 3.729 -19.094 1.00 92.44 198 ARG A N 1
ATOM 1431 C CA . ARG A 1 198 ? -11.429 3.740 -19.366 1.00 92.44 198 ARG A CA 1
ATOM 1432 C C . ARG A 1 198 ? -11.975 2.326 -19.452 1.00 92.44 198 ARG A C 1
ATOM 1434 O O . ARG A 1 198 ? -11.298 1.465 -20.001 1.00 92.44 198 ARG A O 1
ATOM 1441 N N . ASN A 1 199 ? -13.204 2.114 -18.999 1.00 88.69 199 ASN A N 1
ATOM 1442 C CA . ASN A 1 199 ? -13.940 0.875 -19.252 1.00 88.69 199 ASN A CA 1
ATOM 1443 C C . ASN A 1 199 ? -15.174 1.100 -20.138 1.00 88.69 199 ASN A C 1
ATOM 1445 O O . ASN A 1 199 ? -15.570 2.236 -20.420 1.00 88.69 199 ASN A O 1
ATOM 1449 N N . ALA A 1 200 ? -15.805 0.001 -20.556 1.00 80.06 200 ALA A N 1
ATOM 1450 C CA . ALA A 1 200 ? -16.994 0.020 -21.413 1.00 80.06 200 ALA A CA 1
ATOM 1451 C C . ALA A 1 200 ? -18.212 0.718 -20.772 1.00 80.06 200 ALA A C 1
ATOM 1453 O O . ALA A 1 200 ? -19.069 1.231 -21.486 1.00 80.06 200 ALA A O 1
ATOM 1454 N N . ALA A 1 201 ? -18.269 0.796 -19.438 1.00 82.44 201 ALA A N 1
ATOM 1455 C CA . ALA A 1 201 ? -19.320 1.503 -18.704 1.00 82.44 201 ALA A CA 1
ATOM 1456 C C . ALA A 1 201 ? -19.132 3.036 -18.686 1.00 82.44 201 ALA A C 1
ATOM 1458 O O . ALA A 1 201 ? -19.923 3.750 -18.071 1.00 82.44 201 ALA A O 1
ATOM 1459 N N . GLY A 1 202 ? -18.082 3.560 -19.330 1.00 80.62 202 GLY A N 1
ATOM 1460 C CA . GLY A 1 202 ? -17.782 4.993 -19.373 1.00 80.62 202 GLY A CA 1
ATOM 1461 C C . GLY A 1 202 ? -17.095 5.521 -18.110 1.00 80.62 202 GLY A C 1
ATOM 1462 O O . GLY A 1 202 ? -16.913 6.735 -17.976 1.00 80.62 202 GLY A O 1
ATOM 1463 N N . THR A 1 203 ? -16.682 4.633 -17.197 1.00 89.31 203 THR A N 1
ATOM 1464 C CA . THR A 1 203 ? -15.876 5.010 -16.032 1.00 89.31 203 THR A CA 1
ATOM 1465 C C . THR A 1 203 ? -14.454 5.300 -16.483 1.00 89.31 203 THR A C 1
ATOM 1467 O O . THR A 1 203 ? -13.876 4.516 -17.236 1.00 89.31 203 THR A O 1
ATOM 1470 N N . SER A 1 204 ? -13.886 6.431 -16.063 1.00 91.56 204 SER A N 1
ATOM 1471 C CA . SER A 1 204 ? -12.546 6.816 -16.493 1.00 91.56 204 SER A CA 1
ATOM 1472 C C . SER A 1 204 ? -11.794 7.704 -15.511 1.00 91.56 204 SER A C 1
ATOM 1474 O O . SER A 1 204 ? -12.356 8.579 -14.843 1.00 91.56 204 SER A O 1
ATOM 1476 N N . PHE A 1 205 ? -10.481 7.499 -15.470 1.00 94.75 205 PHE A N 1
ATOM 1477 C CA . PHE A 1 205 ? -9.542 8.330 -14.729 1.00 94.75 205 PHE A CA 1
ATOM 1478 C C . PHE A 1 205 ? -8.210 8.426 -15.477 1.00 94.75 205 PHE A C 1
ATOM 1480 O O . PHE A 1 205 ? -7.912 7.647 -16.378 1.00 94.75 205 PHE A O 1
ATOM 1487 N N . GLN A 1 206 ? -7.409 9.414 -15.113 1.00 95.00 206 GLN A N 1
ATOM 1488 C CA . GLN A 1 206 ? -6.098 9.683 -15.680 1.00 95.00 206 GLN A CA 1
ATOM 1489 C C . GLN A 1 206 ? -5.047 9.631 -14.581 1.00 95.00 206 GLN A C 1
ATOM 1491 O O . GLN A 1 206 ? -5.262 10.176 -13.498 1.00 95.00 206 GLN A O 1
ATOM 1496 N N . GLN A 1 207 ? -3.895 9.049 -14.900 1.00 94.25 207 GLN A N 1
ATOM 1497 C CA . GLN A 1 207 ? -2.686 9.124 -14.091 1.00 94.25 207 GLN A CA 1
ATOM 1498 C C . GLN A 1 207 ? -1.634 9.888 -14.871 1.00 94.25 207 GLN A C 1
ATOM 1500 O O . GLN A 1 207 ? -1.256 9.489 -15.971 1.00 94.25 207 GLN A O 1
ATOM 1505 N N . GLN A 1 208 ? -1.163 10.993 -14.307 1.00 93.12 208 GLN A N 1
ATOM 1506 C CA . GLN A 1 208 ? -0.140 11.824 -14.926 1.00 93.12 208 GLN A CA 1
ATOM 1507 C C . GLN A 1 208 ? 1.027 12.012 -13.971 1.00 93.12 208 GLN A C 1
ATOM 1509 O O . GLN A 1 208 ? 0.838 12.479 -12.850 1.00 93.12 208 GLN A O 1
ATOM 1514 N N . LEU A 1 209 ? 2.237 11.703 -14.427 1.00 89.75 209 LEU A N 1
ATOM 1515 C CA . LEU A 1 209 ? 3.455 11.919 -13.661 1.00 89.75 209 LEU A CA 1
ATOM 1516 C C . LEU A 1 209 ? 3.572 13.406 -13.296 1.00 89.75 209 LEU A C 1
ATOM 1518 O O . LEU A 1 209 ? 3.647 14.282 -14.162 1.00 89.75 209 LEU A O 1
ATOM 1522 N N . THR A 1 210 ? 3.591 13.690 -12.000 1.00 80.94 210 THR A N 1
ATOM 1523 C CA . THR A 1 210 ? 3.933 15.003 -11.461 1.00 80.94 210 THR A CA 1
ATOM 1524 C C . THR A 1 210 ? 5.439 15.170 -11.596 1.00 80.94 210 THR A C 1
ATOM 1526 O O . THR A 1 210 ? 6.221 14.320 -11.175 1.00 80.94 210 THR A O 1
ATOM 1529 N N . THR A 1 211 ? 5.875 16.219 -12.280 1.00 63.56 211 THR A N 1
ATOM 1530 C CA . THR A 1 211 ? 7.293 16.434 -12.565 1.00 63.56 211 THR A CA 1
ATOM 1531 C C . THR A 1 211 ? 8.094 16.604 -11.273 1.00 63.56 211 THR A C 1
ATOM 1533 O O . THR A 1 211 ? 8.098 17.682 -10.687 1.00 63.56 211 THR A O 1
ATOM 1536 N N . ALA A 1 212 ? 8.832 15.566 -10.883 1.00 43.81 212 ALA A N 1
ATOM 1537 C CA . ALA A 1 212 ? 10.025 15.669 -10.052 1.00 43.81 212 ALA A CA 1
ATOM 1538 C C . ALA A 1 212 ? 11.085 14.700 -10.597 1.00 43.81 212 ALA A C 1
ATOM 1540 O O . ALA A 1 212 ? 11.083 13.502 -10.323 1.00 43.81 212 ALA A O 1
ATOM 1541 N N . ARG A 1 213 ? 11.992 15.234 -11.424 1.00 51.91 213 ARG A N 1
ATOM 1542 C CA . ARG A 1 213 ? 13.287 14.601 -11.689 1.00 51.91 213 ARG A CA 1
ATOM 1543 C C . ARG A 1 213 ? 14.067 14.589 -10.374 1.00 51.91 213 ARG A C 1
ATOM 1545 O O . ARG A 1 213 ? 14.566 15.638 -9.980 1.00 51.91 213 ARG A O 1
ATOM 1552 N N . THR A 1 214 ? 14.261 13.419 -9.774 1.00 38.28 214 THR A N 1
ATOM 1553 C CA . THR A 1 214 ? 15.361 13.218 -8.821 1.00 38.28 214 THR A CA 1
ATOM 1554 C C . THR A 1 214 ? 15.760 11.746 -8.748 1.00 38.28 214 THR A C 1
ATOM 1556 O O . THR A 1 214 ? 14.931 10.878 -8.497 1.00 38.28 214 THR A O 1
ATOM 1559 N N . GLY A 1 215 ? 17.052 11.472 -8.955 1.00 36.34 215 GLY A N 1
ATOM 1560 C CA . GLY A 1 215 ? 17.685 10.198 -8.601 1.00 36.34 215 GLY A CA 1
ATOM 1561 C C . GLY A 1 215 ? 18.206 9.389 -9.785 1.00 36.34 215 GLY A C 1
ATOM 1562 O O . GLY A 1 215 ? 17.608 8.373 -10.152 1.00 36.34 215 GLY A O 1
ATOM 1563 N N . GLY A 1 216 ? 19.325 9.852 -10.355 1.00 34.41 216 GLY A N 1
ATOM 1564 C CA . GLY A 1 216 ? 20.167 9.085 -11.269 1.00 34.41 216 GLY A CA 1
ATOM 1565 C C . GLY A 1 216 ? 20.733 7.837 -10.589 1.00 34.41 216 GLY A C 1
ATOM 1566 O O . GLY A 1 216 ? 21.082 7.862 -9.410 1.00 34.41 216 GLY A O 1
ATOM 1567 N N . GLY A 1 217 ? 20.764 6.735 -11.337 1.00 37.38 217 GLY A N 1
ATOM 1568 C CA . GLY A 1 217 ? 21.326 5.469 -10.890 1.00 37.38 217 GLY A CA 1
ATOM 1569 C C . GLY A 1 217 ? 22.844 5.566 -10.794 1.00 37.38 217 GLY A C 1
ATOM 1570 O O . GLY A 1 217 ? 23.516 5.781 -11.798 1.00 37.38 217 GLY A O 1
ATOM 1571 N N . GLY A 1 218 ? 23.376 5.410 -9.585 1.00 38.12 218 GLY A N 1
ATOM 1572 C CA . GLY A 1 218 ? 24.785 5.102 -9.384 1.00 38.12 218 GLY A CA 1
ATOM 1573 C C . GLY A 1 218 ? 24.991 3.600 -9.547 1.00 38.12 218 GLY A C 1
ATOM 1574 O O . GLY A 1 218 ? 24.563 2.822 -8.697 1.00 38.12 218 GLY A O 1
ATOM 1575 N N . THR A 1 219 ? 25.623 3.188 -10.640 1.00 36.81 219 THR A N 1
ATOM 1576 C CA . THR A 1 219 ? 26.168 1.836 -10.818 1.00 36.81 219 THR A CA 1
ATOM 1577 C C . THR A 1 219 ? 27.301 1.602 -9.818 1.00 36.81 219 THR A C 1
ATOM 1579 O O . THR A 1 219 ? 28.274 2.353 -9.799 1.00 36.81 219 THR A O 1
ATOM 1582 N N . SER A 1 220 ? 27.182 0.562 -8.989 1.00 41.97 220 SER A N 1
ATOM 1583 C CA . SER A 1 220 ? 28.282 0.048 -8.166 1.00 41.97 220 SER A CA 1
ATOM 1584 C C . SER A 1 220 ? 29.069 -0.996 -8.966 1.00 41.97 220 SER A C 1
ATOM 1586 O O . SER A 1 220 ? 28.500 -1.756 -9.745 1.00 41.97 220 SER A O 1
ATOM 1588 N N . THR A 1 221 ? 30.384 -1.013 -8.770 1.00 42.66 221 THR A N 1
ATOM 1589 C CA . THR A 1 221 ? 31.455 -1.569 -9.616 1.00 42.66 221 THR A CA 1
ATOM 1590 C C . THR A 1 221 ? 31.432 -3.088 -9.886 1.00 42.66 221 THR A C 1
ATOM 1592 O O . THR A 1 221 ? 32.352 -3.587 -10.517 1.00 42.66 221 THR A O 1
ATOM 1595 N N . ASN A 1 222 ? 30.396 -3.827 -9.468 1.00 53.25 222 ASN A N 1
ATOM 1596 C CA . ASN A 1 222 ? 30.333 -5.297 -9.556 1.00 53.25 222 ASN A CA 1
ATOM 1597 C C . ASN A 1 222 ? 29.066 -5.838 -10.255 1.00 53.25 222 ASN A C 1
ATOM 1599 O O . ASN A 1 222 ? 28.643 -6.949 -9.966 1.00 53.25 222 ASN A O 1
ATOM 1603 N N . GLY A 1 223 ? 28.402 -5.058 -11.118 1.00 61.50 223 GLY A N 1
ATOM 1604 C CA . GLY A 1 223 ? 27.175 -5.499 -11.812 1.00 61.50 223 GLY A CA 1
ATOM 1605 C C . GLY A 1 223 ? 25.904 -5.508 -10.945 1.00 61.50 223 GLY A C 1
ATOM 1606 O O . GLY A 1 223 ? 24.812 -5.765 -11.449 1.00 61.50 223 GLY A O 1
ATOM 1607 N N . SER A 1 224 ? 26.025 -5.160 -9.659 1.00 65.75 224 SER A N 1
ATOM 1608 C CA . SER A 1 224 ? 24.899 -4.998 -8.740 1.00 65.75 224 SER A CA 1
ATOM 1609 C C . SER A 1 224 ? 24.172 -3.669 -8.958 1.00 65.75 224 SER A C 1
ATOM 1611 O O . SER A 1 224 ? 24.814 -2.610 -8.942 1.00 65.75 224 SER A O 1
ATOM 1613 N N . VAL A 1 225 ? 22.842 -3.698 -9.078 1.00 78.31 225 VAL A N 1
ATOM 1614 C CA . VAL A 1 225 ? 22.011 -2.499 -9.293 1.00 78.31 225 VAL A CA 1
ATOM 1615 C C . VAL A 1 225 ? 21.261 -2.145 -8.013 1.00 78.31 225 VAL A C 1
ATOM 1617 O O . VAL A 1 225 ? 20.612 -2.997 -7.416 1.00 78.31 225 VAL A O 1
ATOM 1620 N N . ALA A 1 226 ? 21.341 -0.883 -7.585 1.00 79.94 226 ALA A N 1
ATOM 1621 C CA . ALA A 1 226 ? 20.561 -0.383 -6.456 1.00 79.94 226 ALA A CA 1
ATOM 1622 C C . ALA A 1 226 ? 19.093 -0.170 -6.861 1.00 79.94 226 ALA A C 1
ATOM 1624 O O . ALA A 1 226 ? 18.798 0.531 -7.830 1.00 79.94 226 ALA A O 1
ATOM 1625 N N . CYS A 1 227 ? 18.180 -0.738 -6.081 1.00 70.50 227 CYS A N 1
ATOM 1626 C CA . CYS A 1 227 ? 16.744 -0.778 -6.354 1.00 70.50 227 CYS A CA 1
ATOM 1627 C C . CYS A 1 227 ? 15.944 0.324 -5.663 1.00 70.50 227 CYS A C 1
ATOM 1629 O O . CYS A 1 227 ? 14.753 0.475 -5.921 1.00 70.50 227 CYS A O 1
ATOM 1631 N N . GLY A 1 228 ? 16.613 1.128 -4.838 1.00 64.94 228 GLY A N 1
ATOM 1632 C CA . GLY A 1 228 ? 15.995 2.168 -4.031 1.00 64.94 228 GLY A CA 1
ATOM 1633 C C . GLY A 1 228 ? 15.666 1.697 -2.611 1.00 64.94 228 GLY A C 1
ATOM 1634 O O . GLY A 1 228 ? 15.879 0.529 -2.269 1.00 64.94 228 GLY A O 1
ATOM 1635 N N . PRO A 1 229 ? 15.194 2.626 -1.766 1.00 77.31 229 PRO A N 1
ATOM 1636 C CA . PRO A 1 229 ? 14.951 2.351 -0.362 1.00 77.31 229 PRO A CA 1
ATOM 1637 C C . PRO A 1 229 ? 13.688 1.503 -0.167 1.00 77.31 229 PRO A C 1
ATOM 1639 O O . PRO A 1 229 ? 12.600 1.863 -0.610 1.00 77.31 229 PRO A O 1
ATOM 1642 N N . PHE A 1 230 ? 13.824 0.419 0.584 1.00 81.81 230 PHE A N 1
ATOM 1643 C CA . PHE A 1 230 ? 12.756 -0.421 1.107 1.00 81.81 230 PHE A CA 1
ATOM 1644 C C . PHE A 1 230 ? 12.558 -0.142 2.595 1.00 81.81 230 PHE A C 1
ATOM 1646 O O . PHE A 1 230 ? 13.530 -0.007 3.337 1.00 81.81 230 PHE A O 1
ATOM 1653 N N . ARG A 1 231 ? 11.314 -0.069 3.075 1.00 77.00 231 ARG A N 1
ATOM 1654 C CA . ARG A 1 231 ? 11.046 0.186 4.496 1.00 77.00 231 ARG A CA 1
ATOM 1655 C C . ARG A 1 231 ? 10.543 -1.071 5.192 1.00 77.00 231 ARG A C 1
ATOM 1657 O O . ARG A 1 231 ? 9.405 -1.475 4.990 1.00 77.00 231 ARG A O 1
ATOM 1664 N N . VAL A 1 232 ? 11.369 -1.624 6.073 1.00 72.12 232 VAL A N 1
ATOM 1665 C CA . VAL A 1 232 ? 10.966 -2.673 7.014 1.00 72.12 232 VAL A CA 1
ATOM 1666 C C . VAL A 1 232 ? 10.205 -2.003 8.160 1.00 72.12 232 VAL A C 1
ATOM 1668 O O . VAL A 1 232 ? 10.713 -1.081 8.810 1.00 72.12 232 VAL A O 1
ATOM 1671 N N . LEU A 1 233 ? 8.952 -2.408 8.363 1.00 68.06 233 LEU A N 1
ATOM 1672 C CA . LEU A 1 233 ? 8.029 -1.741 9.286 1.00 68.06 233 LEU A CA 1
ATOM 1673 C C . LEU A 1 233 ? 8.186 -2.220 10.734 1.00 68.06 233 LEU A C 1
ATOM 1675 O O . LEU A 1 233 ? 7.923 -1.445 11.660 1.00 68.06 233 LEU A O 1
ATOM 1679 N N . HIS A 1 234 ? 8.663 -3.449 10.931 1.00 68.38 234 HIS A N 1
ATOM 1680 C CA . HIS A 1 234 ? 8.818 -4.081 12.236 1.00 68.38 234 HIS A CA 1
ATOM 1681 C C . HIS A 1 234 ? 10.242 -4.619 12.421 1.00 68.38 234 HIS A C 1
ATOM 1683 O O . HIS A 1 234 ? 11.086 -4.511 11.542 1.00 68.38 234 HIS A O 1
ATOM 1689 N N . ASN A 1 235 ? 10.552 -5.095 13.625 1.00 77.00 235 ASN A N 1
ATOM 1690 C CA . ASN A 1 235 ? 11.781 -5.851 13.833 1.00 77.00 235 ASN A CA 1
ATOM 1691 C C . ASN A 1 235 ? 11.484 -7.284 13.391 1.00 77.00 235 ASN A C 1
ATOM 1693 O O . ASN A 1 235 ? 10.829 -8.018 14.130 1.00 77.00 235 ASN A O 1
ATOM 1697 N N . ASP A 1 236 ? 11.920 -7.635 12.189 1.00 81.44 236 ASP A N 1
ATOM 1698 C CA . ASP A 1 236 ? 11.550 -8.875 11.515 1.00 81.44 236 ASP A CA 1
ATOM 1699 C C . ASP A 1 236 ? 12.726 -9.861 11.466 1.00 81.44 236 ASP A C 1
ATOM 1701 O O . ASP A 1 236 ? 13.894 -9.493 11.629 1.00 81.44 236 ASP A O 1
ATOM 1705 N N . HIS A 1 237 ? 12.415 -11.136 11.234 1.00 89.56 237 HIS A N 1
ATOM 1706 C CA . HIS A 1 237 ? 13.398 -12.190 10.998 1.00 89.56 237 HIS A CA 1
ATOM 1707 C C . HIS A 1 237 ? 13.066 -12.950 9.718 1.00 89.56 237 HIS A C 1
ATOM 1709 O O . HIS A 1 237 ? 11.904 -13.244 9.454 1.00 89.56 237 HIS A O 1
ATOM 1715 N N . ILE A 1 238 ? 14.095 -13.324 8.959 1.00 92.19 238 ILE A N 1
ATOM 1716 C CA . ILE A 1 238 ? 13.979 -14.271 7.846 1.00 92.19 238 ILE A CA 1
ATOM 1717 C C . ILE A 1 238 ? 14.978 -15.394 8.101 1.00 92.19 238 ILE A C 1
ATOM 1719 O O . ILE A 1 238 ? 16.178 -15.242 7.862 1.00 92.19 238 ILE A O 1
ATOM 1723 N N . GLY A 1 239 ? 14.504 -16.520 8.633 1.00 91.81 239 GLY A N 1
ATOM 1724 C CA . GLY A 1 239 ? 15.399 -17.548 9.166 1.00 91.81 239 GLY A CA 1
ATOM 1725 C C . GLY A 1 239 ? 16.313 -16.971 10.257 1.00 91.81 239 GLY A C 1
ATOM 1726 O O . GLY A 1 239 ? 15.833 -16.455 11.262 1.00 91.81 239 GLY A O 1
ATOM 1727 N N . SER A 1 240 ? 17.632 -17.042 10.057 1.00 90.81 240 SER A N 1
ATOM 1728 C CA . SER A 1 240 ? 18.629 -16.494 10.990 1.00 90.81 240 SER A CA 1
ATOM 1729 C C . SER A 1 240 ? 18.959 -15.012 10.773 1.00 90.81 240 SER A C 1
ATOM 1731 O O . SER A 1 240 ? 19.621 -14.416 11.623 1.00 90.81 240 SER A O 1
ATOM 1733 N N . LEU A 1 241 ? 18.514 -14.393 9.673 1.00 95.06 241 LEU A N 1
ATOM 1734 C CA . LEU A 1 241 ? 18.749 -12.970 9.422 1.00 95.06 241 LEU A CA 1
ATOM 1735 C C . LEU A 1 241 ? 17.791 -12.124 10.266 1.00 95.06 241 LEU A C 1
ATOM 1737 O O . LEU A 1 241 ? 16.576 -12.263 10.145 1.00 95.06 241 LEU A O 1
ATOM 1741 N N . TYR A 1 242 ? 18.343 -11.223 11.079 1.00 94.44 242 TYR A N 1
ATOM 1742 C CA . TYR A 1 242 ? 17.588 -10.217 11.825 1.00 94.44 242 TYR A CA 1
ATOM 1743 C C . TYR A 1 242 ? 17.560 -8.886 11.069 1.00 94.44 242 TYR A C 1
ATOM 1745 O O . TYR A 1 242 ? 18.606 -8.369 10.673 1.00 94.44 242 TYR A O 1
ATOM 1753 N N . LEU A 1 243 ? 16.367 -8.319 10.901 1.00 89.00 243 LEU A N 1
ATOM 1754 C CA . LEU A 1 243 ? 16.119 -7.068 10.189 1.00 89.00 243 LEU A CA 1
ATOM 1755 C C . LEU A 1 243 ? 15.387 -6.091 11.121 1.00 89.00 243 LEU A C 1
ATOM 1757 O O . LEU A 1 243 ? 14.157 -6.094 11.180 1.00 89.00 243 LEU A O 1
ATOM 1761 N N . PRO A 1 244 ? 16.114 -5.235 11.865 1.00 87.81 244 PRO A N 1
ATOM 1762 C CA . PRO A 1 244 ? 15.500 -4.145 12.617 1.00 87.81 244 PRO A CA 1
ATOM 1763 C C . PRO A 1 244 ? 14.594 -3.277 11.741 1.00 87.81 244 PRO A C 1
ATOM 1765 O O . PRO A 1 244 ? 14.920 -3.021 10.579 1.00 87.81 244 PRO A O 1
ATOM 1768 N N . LYS A 1 245 ? 13.522 -2.722 12.312 1.00 74.94 245 LYS A N 1
ATOM 1769 C CA . LYS A 1 245 ? 12.682 -1.745 11.610 1.00 74.94 245 LYS A CA 1
ATOM 1770 C C . LYS A 1 245 ? 13.533 -0.585 11.094 1.00 74.94 245 LYS A C 1
ATOM 1772 O O . LYS A 1 245 ? 14.365 -0.035 11.823 1.00 74.94 245 LYS A O 1
ATOM 1777 N N . GLY A 1 246 ? 13.304 -0.160 9.860 1.00 73.44 246 GLY A N 1
ATOM 1778 C CA . GLY A 1 246 ? 14.121 0.884 9.256 1.00 73.44 246 GLY A CA 1
ATOM 1779 C C . GLY A 1 246 ? 14.076 0.892 7.740 1.00 73.44 246 GLY A C 1
ATOM 1780 O O . GLY A 1 246 ? 13.331 0.147 7.109 1.00 73.44 246 GLY A O 1
ATOM 1781 N N . THR A 1 247 ? 14.875 1.779 7.160 1.00 80.31 247 THR A N 1
ATOM 1782 C CA . THR A 1 247 ? 15.064 1.851 5.712 1.00 80.31 247 THR A CA 1
ATOM 1783 C C . THR A 1 247 ? 16.252 0.983 5.327 1.00 80.31 247 THR A C 1
ATOM 1785 O O . THR A 1 247 ? 17.285 1.032 5.992 1.00 80.31 247 THR A O 1
ATOM 1788 N N . TYR A 1 248 ? 16.103 0.215 4.259 1.00 84.56 248 TYR A N 1
ATOM 1789 C CA . TYR A 1 248 ? 17.101 -0.680 3.702 1.00 84.56 248 TYR A CA 1
ATOM 1790 C C . TYR A 1 248 ? 17.300 -0.362 2.232 1.00 84.56 248 TYR A C 1
ATOM 1792 O O . TYR A 1 248 ? 16.333 -0.137 1.515 1.00 84.56 248 TYR A O 1
ATOM 1800 N N . ASP A 1 249 ? 18.538 -0.389 1.774 1.00 85.62 249 ASP A N 1
ATOM 1801 C CA . ASP A 1 249 ? 18.846 -0.408 0.357 1.00 85.62 249 ASP A CA 1
ATOM 1802 C C . ASP A 1 249 ? 18.813 -1.855 -0.136 1.00 85.62 249 ASP A C 1
ATOM 1804 O O . ASP A 1 249 ? 19.468 -2.742 0.428 1.00 85.62 249 ASP A O 1
ATOM 1808 N N . VAL A 1 250 ? 18.039 -2.089 -1.193 1.00 85.88 250 VAL A N 1
ATOM 1809 C CA . VAL A 1 250 ? 17.994 -3.373 -1.896 1.00 85.88 250 VAL A CA 1
ATOM 1810 C C . VAL A 1 250 ? 18.897 -3.276 -3.121 1.00 85.88 250 VAL A C 1
ATOM 1812 O O . VAL A 1 250 ? 18.834 -2.304 -3.872 1.00 85.88 250 VAL A O 1
ATOM 1815 N N . TYR A 1 251 ? 19.737 -4.282 -3.328 1.00 87.88 251 TYR A N 1
ATOM 1816 C CA . TYR A 1 251 ? 20.638 -4.385 -4.470 1.00 87.88 251 TYR A CA 1
ATOM 1817 C C . TYR A 1 251 ? 20.403 -5.709 -5.175 1.00 87.88 251 TYR A C 1
ATOM 1819 O O . TYR A 1 251 ? 20.417 -6.741 -4.514 1.00 87.88 251 TYR A O 1
ATOM 1827 N N . THR A 1 252 ? 20.257 -5.730 -6.492 1.00 89.69 252 THR A N 1
ATOM 1828 C CA . THR A 1 252 ? 20.356 -6.994 -7.236 1.00 89.69 252 THR A CA 1
ATOM 1829 C C . THR A 1 252 ? 21.820 -7.423 -7.297 1.00 89.69 252 THR A C 1
ATOM 1831 O O . THR A 1 252 ? 22.712 -6.574 -7.265 1.00 89.69 252 THR A O 1
ATOM 1834 N N . LEU A 1 253 ? 22.095 -8.728 -7.330 1.00 85.50 253 LEU A N 1
ATOM 1835 C CA . LEU A 1 253 ? 23.468 -9.231 -7.481 1.00 85.50 253 LEU A CA 1
ATOM 1836 C C . LEU A 1 253 ? 23.951 -9.138 -8.934 1.00 85.50 253 LEU A C 1
ATOM 1838 O O . LEU A 1 253 ? 25.125 -8.878 -9.167 1.00 85.50 253 LEU A O 1
ATOM 1842 N N . SER A 1 254 ? 23.025 -9.275 -9.884 1.00 81.56 254 SER A N 1
ATOM 1843 C CA . SER A 1 254 ? 23.243 -9.091 -11.316 1.00 81.56 254 SER A CA 1
ATOM 1844 C C . SER A 1 254 ? 22.049 -8.359 -11.928 1.00 81.56 254 SER A C 1
ATOM 1846 O O . SER A 1 254 ? 20.898 -8.676 -11.614 1.00 81.56 254 SER A O 1
ATOM 1848 N N . ALA A 1 255 ? 22.319 -7.377 -12.790 1.00 68.69 255 ALA A N 1
ATOM 1849 C CA . ALA A 1 255 ? 21.300 -6.587 -13.484 1.00 68.69 255 ALA A CA 1
ATOM 1850 C C . ALA A 1 255 ? 20.391 -7.432 -14.396 1.00 68.69 255 ALA A C 1
ATOM 1852 O O . ALA A 1 255 ? 19.211 -7.113 -14.537 1.00 68.69 255 ALA A O 1
ATOM 1853 N N . ASP A 1 256 ? 20.931 -8.512 -14.967 1.00 73.56 256 ASP A N 1
ATOM 1854 C CA . ASP A 1 256 ? 20.259 -9.313 -15.998 1.00 73.56 256 ASP A CA 1
ATOM 1855 C C . ASP A 1 256 ? 19.532 -10.541 -15.424 1.00 73.56 256 ASP A C 1
ATOM 1857 O O . ASP A 1 256 ? 18.656 -11.111 -16.071 1.00 73.56 256 ASP A O 1
ATOM 1861 N N . ALA A 1 257 ? 19.878 -10.960 -14.201 1.00 75.19 257 ALA A N 1
ATOM 1862 C CA . ALA A 1 257 ? 19.349 -12.182 -13.591 1.00 75.19 257 ALA A CA 1
ATOM 1863 C C . ALA A 1 257 ? 18.107 -11.944 -12.718 1.00 75.19 257 ALA A C 1
ATOM 1865 O O . ALA A 1 257 ? 17.244 -12.816 -12.593 1.00 75.19 257 ALA A O 1
ATOM 1866 N N . LEU A 1 258 ? 18.015 -10.775 -12.080 1.00 75.69 258 LEU A N 1
ATOM 1867 C CA . LEU A 1 258 ? 16.896 -10.415 -11.218 1.00 75.69 258 LEU A CA 1
ATOM 1868 C C . LEU A 1 258 ? 16.671 -8.905 -11.284 1.00 75.69 258 LEU A C 1
ATOM 1870 O O . LEU A 1 258 ? 17.565 -8.128 -10.959 1.00 75.69 258 LEU A O 1
ATOM 1874 N N . SER A 1 259 ? 15.471 -8.481 -11.673 1.00 77.31 259 SER A N 1
ATOM 1875 C CA . SER A 1 259 ? 15.114 -7.059 -11.683 1.00 77.31 259 SER A CA 1
ATOM 1876 C C . SER A 1 259 ? 14.870 -6.528 -10.269 1.00 77.31 259 SER A C 1
ATOM 1878 O O . SER A 1 259 ? 14.558 -7.270 -9.335 1.00 77.31 259 SER A O 1
ATOM 1880 N N . CYS A 1 260 ? 14.944 -5.209 -10.110 1.00 72.75 260 CYS A N 1
ATOM 1881 C CA . CYS A 1 260 ? 14.702 -4.561 -8.825 1.00 72.75 260 CYS A CA 1
ATOM 1882 C C . CYS A 1 260 ? 13.286 -4.761 -8.270 1.00 72.75 260 CYS A C 1
ATOM 1884 O O . CYS A 1 260 ? 13.117 -4.905 -7.056 1.00 72.75 260 CYS A O 1
ATOM 1886 N N . SER A 1 261 ? 12.279 -4.833 -9.143 1.00 62.56 261 SER A N 1
ATOM 1887 C CA . SER A 1 261 ? 10.905 -5.140 -8.741 1.00 62.56 261 SER A CA 1
ATOM 1888 C C . SER A 1 261 ? 10.786 -6.585 -8.251 1.00 62.56 261 SER A C 1
ATOM 1890 O O . SER A 1 261 ? 10.210 -6.833 -7.193 1.00 62.56 261 SER A O 1
ATOM 1892 N N . GLN A 1 262 ? 11.403 -7.544 -8.952 1.00 72.12 262 GLN A N 1
ATOM 1893 C CA . GLN A 1 262 ? 11.454 -8.941 -8.514 1.00 72.12 262 GLN A CA 1
ATOM 1894 C C . GLN A 1 262 ? 12.193 -9.093 -7.180 1.00 72.12 262 GLN A C 1
ATOM 1896 O O . GLN A 1 262 ? 11.670 -9.751 -6.286 1.00 72.12 262 GLN A O 1
ATOM 1901 N N . ALA A 1 263 ? 13.359 -8.463 -7.017 1.00 78.50 263 ALA A N 1
ATOM 1902 C CA . ALA A 1 263 ? 14.118 -8.474 -5.766 1.00 78.50 263 ALA A CA 1
ATOM 1903 C C . ALA A 1 263 ? 13.288 -7.949 -4.586 1.00 78.50 263 ALA A C 1
ATOM 1905 O O . ALA A 1 263 ? 13.207 -8.590 -3.540 1.00 78.50 263 ALA A O 1
ATOM 1906 N N . THR A 1 264 ? 12.608 -6.818 -4.779 1.00 78.50 264 THR A N 1
ATOM 1907 C CA . THR A 1 264 ? 11.789 -6.189 -3.738 1.00 78.50 264 THR A CA 1
ATOM 1908 C C . THR A 1 264 ? 10.557 -7.025 -3.390 1.00 78.50 264 THR A C 1
ATOM 1910 O O . THR A 1 264 ? 10.272 -7.224 -2.210 1.00 78.50 264 THR A O 1
ATOM 1913 N N . ARG A 1 265 ? 9.862 -7.593 -4.387 1.00 73.19 265 ARG A N 1
ATOM 1914 C CA . ARG A 1 265 ? 8.739 -8.519 -4.150 1.00 73.19 265 ARG A CA 1
ATOM 1915 C C . ARG A 1 265 ? 9.175 -9.769 -3.393 1.00 73.19 265 ARG A C 1
ATOM 1917 O O . ARG A 1 265 ? 8.496 -10.174 -2.454 1.00 73.19 265 ARG A O 1
ATOM 1924 N N . GLN A 1 266 ? 10.311 -10.359 -3.769 1.00 83.06 266 GLN A N 1
ATOM 1925 C CA . GLN A 1 266 ? 10.863 -11.510 -3.053 1.00 83.06 266 GLN A CA 1
ATOM 1926 C C . GLN A 1 266 ? 11.216 -11.135 -1.613 1.00 83.06 266 GLN A C 1
ATOM 1928 O O . GLN A 1 266 ? 10.869 -11.870 -0.695 1.00 83.06 266 GLN A O 1
ATOM 1933 N N . PHE A 1 267 ? 11.812 -9.961 -1.391 1.00 90.69 267 PHE A N 1
ATOM 1934 C CA . PHE A 1 267 ? 12.115 -9.496 -0.042 1.00 90.69 267 PHE A CA 1
ATOM 1935 C C . PHE A 1 267 ? 10.856 -9.339 0.823 1.00 90.69 267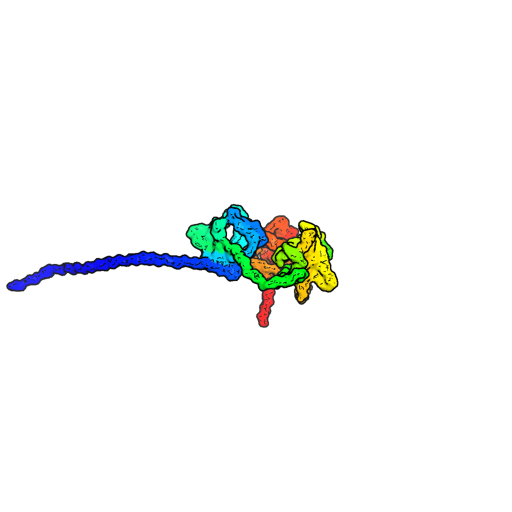 PHE A C 1
ATOM 1937 O O . PHE A 1 267 ? 10.819 -9.875 1.930 1.00 90.69 267 PHE A O 1
ATOM 1944 N N . THR A 1 268 ? 9.800 -8.704 0.302 1.00 78.25 268 THR A N 1
ATOM 1945 C CA . THR A 1 268 ? 8.489 -8.625 0.974 1.00 78.25 268 THR A CA 1
ATOM 1946 C C . THR A 1 268 ? 7.926 -10.013 1.270 1.00 78.25 268 THR A C 1
ATOM 1948 O O . THR A 1 268 ? 7.498 -10.284 2.390 1.00 78.25 268 THR A O 1
ATOM 1951 N N . SER A 1 269 ? 7.962 -10.921 0.290 1.00 71.38 269 SER A N 1
ATOM 1952 C CA . SER A 1 269 ? 7.478 -12.290 0.471 1.00 71.38 269 SER A CA 1
ATOM 1953 C C . SER A 1 269 ? 8.247 -13.030 1.568 1.00 71.38 269 SER A C 1
ATOM 1955 O O . SER A 1 269 ? 7.632 -13.763 2.341 1.00 71.38 269 SER A O 1
ATOM 1957 N N . PHE A 1 270 ? 9.566 -12.846 1.657 1.00 90.38 270 PHE A N 1
ATOM 1958 C CA . PHE A 1 270 ? 10.399 -13.510 2.659 1.00 90.38 270 PHE A CA 1
ATOM 1959 C C . PHE A 1 270 ? 10.191 -12.928 4.057 1.00 90.38 270 PHE A C 1
ATOM 1961 O O . PHE A 1 270 ? 10.161 -13.696 5.018 1.00 90.38 270 PHE A O 1
ATOM 1968 N N . LEU A 1 271 ? 10.000 -11.607 4.166 1.00 83.38 271 LEU A N 1
ATOM 1969 C CA . LEU A 1 271 ? 9.607 -10.938 5.411 1.00 83.38 271 LEU A CA 1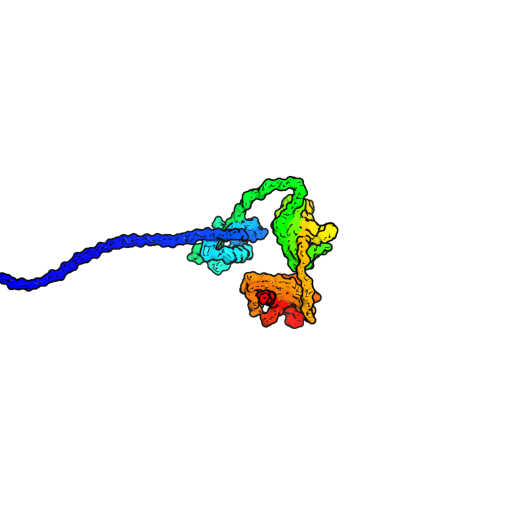
ATOM 1970 C C . LEU A 1 271 ? 8.276 -11.493 5.930 1.0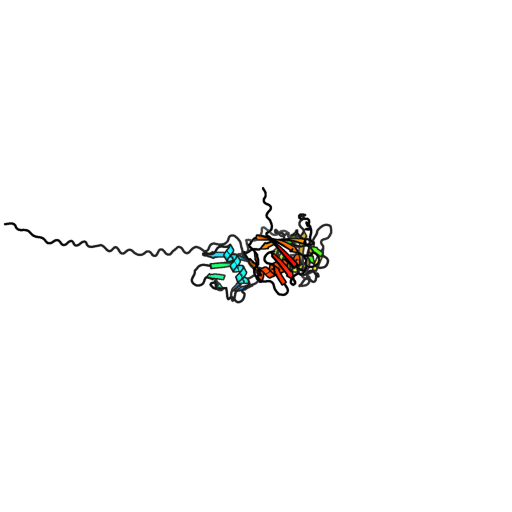0 83.38 271 LEU A C 1
ATOM 1972 O O . LEU A 1 271 ? 8.206 -11.935 7.073 1.00 83.38 271 LEU A O 1
ATOM 1976 N N . ASN A 1 272 ? 7.256 -11.563 5.071 1.00 68.75 272 ASN A N 1
ATOM 1977 C CA . ASN A 1 272 ? 5.932 -12.069 5.445 1.00 68.75 272 ASN A CA 1
ATOM 1978 C C . ASN A 1 272 ? 5.961 -13.553 5.838 1.00 68.75 272 ASN A C 1
ATOM 1980 O O . ASN A 1 272 ? 5.278 -13.970 6.769 1.00 68.75 272 ASN A O 1
ATOM 1984 N N . ALA A 1 273 ? 6.765 -14.361 5.143 1.00 71.75 273 ALA A N 1
ATOM 1985 C CA . ALA A 1 273 ? 6.898 -15.787 5.430 1.00 71.75 273 ALA A CA 1
ATOM 1986 C C . ALA A 1 273 ? 7.842 -16.094 6.609 1.00 71.75 273 ALA A C 1
ATOM 1988 O O . ALA A 1 273 ? 7.922 -17.250 7.032 1.00 71.75 273 ALA A O 1
ATOM 1989 N N . ALA A 1 274 ? 8.602 -15.101 7.086 1.00 85.44 274 ALA A N 1
ATOM 1990 C CA . ALA A 1 274 ? 9.706 -15.237 8.038 1.00 85.44 274 ALA A CA 1
ATOM 1991 C C . ALA A 1 274 ? 10.760 -16.309 7.664 1.00 85.44 274 ALA A C 1
ATOM 1993 O O . ALA A 1 274 ? 11.531 -16.784 8.505 1.00 85.44 274 ALA A O 1
ATOM 1994 N N . LYS A 1 275 ? 10.813 -16.716 6.389 1.00 91.62 275 LYS A N 1
ATOM 1995 C CA . LYS A 1 275 ? 11.720 -17.742 5.854 1.00 91.62 275 LYS A CA 1
ATOM 1996 C C . LYS A 1 275 ? 11.902 -17.575 4.348 1.00 91.62 275 LYS A C 1
ATOM 1998 O O . LYS A 1 275 ? 11.045 -17.013 3.670 1.00 91.62 275 LYS A O 1
ATOM 2003 N N . VAL A 1 276 ? 12.985 -18.137 3.818 1.00 90.69 276 VAL A N 1
ATOM 2004 C CA . VAL A 1 276 ? 13.191 -18.257 2.369 1.00 90.69 276 VAL A CA 1
ATOM 2005 C C . VAL A 1 276 ? 12.604 -19.580 1.852 1.00 90.69 276 VAL A C 1
ATOM 2007 O O . VAL A 1 276 ? 12.878 -20.632 2.435 1.00 90.69 276 VAL A O 1
ATOM 2010 N N . PRO A 1 277 ? 11.762 -19.572 0.803 1.00 82.00 277 PRO A N 1
ATOM 2011 C CA . PRO A 1 277 ? 11.242 -20.792 0.194 1.00 82.00 277 PRO A CA 1
ATOM 2012 C C . PRO A 1 277 ? 12.297 -21.442 -0.706 1.00 82.00 277 PRO A C 1
ATOM 2014 O O . PRO A 1 277 ? 13.064 -20.745 -1.360 1.00 82.00 277 PRO A O 1
ATOM 2017 N N . SER A 1 278 ? 12.298 -22.771 -0.826 1.00 83.44 278 SER A N 1
ATOM 2018 C CA . SER A 1 278 ? 13.133 -23.454 -1.829 1.00 83.44 278 SER A CA 1
ATOM 2019 C C . SER A 1 278 ? 12.820 -22.931 -3.248 1.00 83.44 278 SER A C 1
ATOM 2021 O O . SER A 1 278 ? 11.643 -22.718 -3.554 1.00 83.44 278 SER A O 1
ATOM 2023 N N . PRO A 1 279 ? 13.817 -22.700 -4.128 1.00 89.44 279 PRO A N 1
ATOM 2024 C CA . PRO A 1 279 ? 15.249 -22.993 -3.977 1.00 89.44 279 PRO A CA 1
ATOM 2025 C C . PRO A 1 279 ? 16.080 -21.830 -3.400 1.00 89.44 279 PRO A C 1
ATOM 2027 O O . PRO A 1 279 ? 17.299 -21.813 -3.555 1.00 89.44 279 PRO A O 1
ATOM 2030 N N . TRP A 1 280 ? 15.457 -20.821 -2.790 1.00 92.06 280 TRP A N 1
ATOM 2031 C CA . TRP A 1 280 ? 16.173 -19.668 -2.254 1.00 92.06 280 TRP A CA 1
ATOM 2032 C C . TRP A 1 280 ? 16.995 -20.016 -1.015 1.00 92.06 280 TRP A C 1
ATOM 2034 O O . TRP A 1 280 ? 16.550 -20.734 -0.121 1.00 92.06 280 TRP A O 1
ATOM 2044 N N . VAL A 1 281 ? 18.194 -19.448 -0.963 1.00 93.69 281 VAL A N 1
ATOM 2045 C CA . VAL A 1 281 ? 19.141 -19.552 0.142 1.00 93.69 281 VAL A CA 1
ATOM 2046 C C . VAL A 1 281 ? 19.440 -18.148 0.646 1.00 93.69 281 VAL A C 1
ATOM 2048 O O . VAL A 1 281 ? 19.551 -17.206 -0.141 1.00 93.69 281 VAL A O 1
ATOM 2051 N N . ILE A 1 282 ? 19.569 -18.016 1.964 1.00 94.50 282 ILE A N 1
ATOM 2052 C CA . ILE A 1 282 ? 19.929 -16.772 2.636 1.00 94.50 282 ILE A CA 1
ATOM 2053 C C . ILE A 1 282 ? 21.316 -16.893 3.267 1.00 94.50 282 ILE A C 1
ATOM 2055 O O . ILE A 1 282 ? 21.582 -17.819 4.031 1.00 94.50 282 ILE A O 1
ATOM 2059 N N . ASP A 1 283 ? 22.181 -15.928 2.977 1.00 93.69 283 ASP A N 1
ATOM 2060 C CA . ASP A 1 283 ? 23.376 -15.637 3.760 1.00 93.69 283 ASP A CA 1
ATOM 2061 C C . ASP A 1 283 ? 23.053 -14.490 4.724 1.00 93.69 283 ASP A C 1
ATOM 2063 O O . ASP A 1 283 ? 23.030 -13.308 4.363 1.00 93.69 283 ASP A O 1
ATOM 2067 N N . ALA A 1 284 ? 22.774 -14.863 5.973 1.00 92.06 284 ALA A N 1
ATOM 2068 C CA . ALA A 1 284 ? 22.387 -13.927 7.018 1.00 92.06 284 ALA A CA 1
ATOM 2069 C C . ALA A 1 284 ? 23.517 -12.967 7.428 1.00 92.06 284 ALA A C 1
ATOM 2071 O O . ALA A 1 284 ? 23.225 -11.884 7.929 1.00 92.06 284 ALA A O 1
ATOM 2072 N N . ALA A 1 285 ? 24.789 -13.318 7.208 1.00 87.50 285 ALA A N 1
ATOM 2073 C CA . ALA A 1 285 ? 25.903 -12.438 7.566 1.00 87.50 285 ALA A CA 1
ATOM 2074 C C . ALA A 1 285 ? 25.972 -11.216 6.641 1.00 87.50 285 ALA A C 1
ATOM 2076 O O . ALA A 1 285 ? 26.358 -10.125 7.064 1.00 87.50 285 ALA A O 1
ATOM 2077 N N . THR A 1 286 ? 25.583 -11.391 5.377 1.00 90.50 286 THR A N 1
ATOM 2078 C CA . THR A 1 286 ? 25.665 -10.343 4.353 1.00 90.50 286 THR A CA 1
ATOM 2079 C C . THR A 1 286 ? 24.309 -9.769 3.946 1.00 90.50 286 THR A C 1
ATOM 2081 O O . THR A 1 286 ? 24.274 -8.783 3.205 1.00 90.50 286 THR A O 1
ATOM 2084 N N . GLY A 1 287 ? 23.207 -10.361 4.422 1.00 93.31 287 GLY A N 1
ATOM 2085 C CA . GLY A 1 287 ? 21.849 -10.006 4.011 1.00 93.31 287 GLY A CA 1
ATOM 2086 C C . GLY A 1 287 ? 21.569 -10.379 2.555 1.00 93.31 287 GLY A C 1
ATOM 2087 O O . GLY A 1 287 ? 20.838 -9.661 1.872 1.00 93.31 287 GLY A O 1
ATOM 2088 N N . THR A 1 288 ? 22.202 -11.442 2.053 1.00 94.94 288 THR A N 1
ATOM 2089 C CA . THR A 1 288 ? 22.147 -11.835 0.640 1.00 94.94 288 THR A CA 1
ATOM 2090 C C . THR A 1 288 ? 21.206 -13.017 0.437 1.00 94.94 288 THR A C 1
ATOM 2092 O O . THR A 1 288 ? 21.259 -14.001 1.165 1.00 94.94 288 THR A O 1
ATOM 2095 N N . PHE A 1 289 ? 20.367 -12.932 -0.587 1.00 94.94 289 PHE A N 1
ATOM 2096 C CA . PHE A 1 289 ? 19.387 -13.929 -0.989 1.00 94.94 289 PHE A CA 1
ATOM 2097 C C . PHE A 1 289 ? 19.713 -14.394 -2.402 1.00 94.94 289 PHE A C 1
ATOM 2099 O O . PHE A 1 289 ? 19.786 -13.573 -3.315 1.00 94.94 289 PHE A O 1
ATOM 2106 N N . THR A 1 290 ? 19.886 -15.696 -2.601 1.00 95.12 290 THR A N 1
ATOM 2107 C CA . THR A 1 290 ? 20.239 -16.283 -3.906 1.00 95.12 290 THR A CA 1
ATOM 2108 C C . THR A 1 290 ? 19.307 -17.430 -4.252 1.00 95.12 290 THR A C 1
ATOM 2110 O O . THR A 1 290 ? 18.878 -18.182 -3.378 1.00 95.12 290 THR A O 1
ATOM 2113 N N . ARG A 1 291 ? 18.957 -17.566 -5.531 1.00 87.62 291 ARG A N 1
ATOM 2114 C CA . ARG A 1 291 ? 18.136 -18.668 -6.035 1.00 87.62 291 ARG A CA 1
ATOM 2115 C C . ARG A 1 291 ? 19.034 -19.880 -6.301 1.00 87.62 291 ARG A C 1
ATOM 2117 O O . ARG A 1 291 ? 19.506 -20.069 -7.419 1.00 87.62 291 ARG A O 1
ATOM 2124 N N . GLY A 1 292 ? 19.268 -20.672 -5.259 1.00 81.19 292 GLY A N 1
ATOM 2125 C CA . GLY A 1 292 ? 20.278 -21.728 -5.206 1.00 81.19 292 GLY A CA 1
ATOM 2126 C C . GLY A 1 292 ? 21.611 -21.214 -4.656 1.00 81.19 292 GLY A C 1
ATOM 2127 O O . GLY A 1 292 ? 21.966 -20.052 -4.845 1.00 81.19 292 GLY A O 1
ATOM 2128 N N . ALA A 1 293 ? 22.354 -22.080 -3.964 1.00 78.56 293 ALA A N 1
ATOM 2129 C CA . ALA A 1 293 ? 23.639 -21.715 -3.375 1.00 78.56 293 ALA A CA 1
ATOM 2130 C C . ALA A 1 293 ? 24.648 -21.298 -4.462 1.00 78.56 293 ALA A C 1
ATOM 2132 O O . ALA A 1 293 ? 24.899 -22.057 -5.395 1.00 78.56 293 ALA A O 1
ATOM 2133 N N . GLY A 1 294 ? 25.225 -20.098 -4.331 1.00 72.88 294 GLY A N 1
ATOM 2134 C CA . GLY A 1 294 ? 26.227 -19.572 -5.267 1.00 72.88 294 GLY A CA 1
ATOM 2135 C C . GLY A 1 294 ? 25.670 -19.037 -6.592 1.00 72.88 294 GLY A C 1
ATOM 2136 O O . GLY A 1 294 ? 26.443 -18.806 -7.513 1.00 72.88 294 GLY A O 1
ATOM 2137 N N . SER A 1 295 ? 24.352 -18.853 -6.705 1.00 83.94 295 SER A N 1
ATOM 2138 C CA . SER A 1 295 ? 23.715 -18.292 -7.901 1.00 83.94 295 SER A CA 1
ATOM 2139 C C . SER A 1 295 ? 23.847 -16.768 -7.974 1.00 83.94 295 SER A C 1
ATOM 2141 O O . SER A 1 295 ? 23.608 -16.076 -6.984 1.00 83.94 295 SER A O 1
ATOM 2143 N N . ASP A 1 296 ? 24.099 -16.240 -9.174 1.00 82.19 296 ASP A N 1
ATOM 2144 C CA . ASP A 1 296 ? 24.072 -14.794 -9.459 1.00 82.19 296 ASP A CA 1
ATOM 2145 C C . ASP A 1 296 ? 22.638 -14.236 -9.540 1.00 82.19 296 ASP A C 1
ATOM 2147 O O . ASP A 1 296 ? 22.415 -13.021 -9.550 1.00 82.19 296 ASP A O 1
ATOM 2151 N N . THR A 1 297 ? 21.634 -15.121 -9.573 1.00 87.31 297 THR A N 1
ATOM 2152 C CA . THR A 1 297 ? 20.221 -14.743 -9.486 1.00 87.31 297 THR A CA 1
ATOM 2153 C C . THR A 1 297 ? 19.865 -14.490 -8.031 1.00 87.31 297 THR A C 1
ATOM 2155 O O . THR A 1 297 ? 19.493 -15.403 -7.288 1.00 87.31 297 THR A O 1
ATOM 2158 N N . GLY A 1 298 ? 19.980 -13.238 -7.608 1.00 90.88 298 GLY A N 1
ATOM 2159 C CA . GLY A 1 298 ? 19.747 -12.883 -6.222 1.00 90.88 298 GLY A CA 1
ATOM 2160 C C . GLY A 1 298 ? 19.708 -11.391 -5.960 1.00 90.88 298 GLY A C 1
ATOM 2161 O O . GLY A 1 298 ? 19.869 -10.560 -6.857 1.00 90.88 298 GLY A O 1
ATOM 2162 N N . PHE A 1 299 ? 19.501 -11.055 -4.696 1.00 93.75 299 PHE A N 1
ATOM 2163 C CA . PHE A 1 299 ? 19.548 -9.688 -4.207 1.00 93.75 299 PHE A CA 1
ATOM 2164 C C . PHE A 1 299 ? 20.140 -9.638 -2.805 1.00 93.75 299 PHE A C 1
ATOM 2166 O O . PHE A 1 299 ? 20.197 -10.633 -2.092 1.00 93.75 299 PHE A O 1
ATOM 2173 N N . ARG A 1 300 ? 20.587 -8.460 -2.398 1.00 94.25 300 ARG A N 1
ATOM 2174 C CA . ARG A 1 300 ? 21.137 -8.181 -1.082 1.00 94.25 300 ARG A CA 1
ATOM 2175 C C . ARG A 1 300 ? 20.414 -6.999 -0.474 1.00 94.25 300 ARG A C 1
ATOM 2177 O O . ARG A 1 300 ? 20.155 -6.018 -1.166 1.00 94.25 300 ARG A O 1
ATOM 2184 N N . VAL A 1 301 ? 20.155 -7.069 0.821 1.00 93.31 301 VAL A N 1
ATOM 2185 C CA . VAL A 1 301 ? 19.567 -5.970 1.586 1.00 93.31 301 VAL A CA 1
ATOM 2186 C C . VAL A 1 301 ? 20.582 -5.447 2.589 1.00 93.31 301 VAL A C 1
ATOM 2188 O O . VAL A 1 301 ? 21.282 -6.218 3.245 1.00 93.31 301 VAL A O 1
ATOM 2191 N N . LYS A 1 302 ? 20.692 -4.126 2.698 1.00 89.25 302 LYS A N 1
ATOM 2192 C CA . LYS A 1 302 ? 21.556 -3.464 3.680 1.00 89.25 302 LYS A CA 1
ATOM 2193 C C . LYS A 1 302 ? 20.789 -2.346 4.360 1.00 89.25 302 LYS A C 1
ATOM 2195 O O . LYS A 1 302 ? 20.019 -1.687 3.676 1.00 89.25 302 LYS A O 1
ATOM 2200 N N . PRO A 1 303 ? 20.991 -2.086 5.660 1.00 88.69 303 PRO A N 1
ATOM 2201 C CA . PRO A 1 303 ? 20.462 -0.876 6.272 1.00 88.69 303 PRO A CA 1
ATOM 2202 C C . PRO A 1 303 ? 20.906 0.346 5.467 1.00 88.69 303 PRO A C 1
ATOM 2204 O O . PRO A 1 303 ? 22.092 0.483 5.161 1.00 88.69 303 PRO A O 1
ATOM 2207 N N . ALA A 1 304 ? 19.964 1.220 5.124 1.00 82.00 304 ALA A N 1
ATOM 2208 C CA . ALA A 1 304 ? 20.284 2.446 4.420 1.00 82.00 304 ALA A CA 1
ATOM 2209 C C . ALA A 1 304 ? 21.133 3.321 5.344 1.00 82.00 304 ALA A C 1
ATOM 2211 O O . ALA A 1 304 ? 20.697 3.721 6.431 1.00 82.00 304 ALA A O 1
ATOM 2212 N N . THR A 1 305 ? 22.361 3.616 4.928 1.00 71.62 305 THR A N 1
ATOM 2213 C CA . THR A 1 305 ? 23.213 4.577 5.627 1.00 71.62 305 THR A CA 1
ATOM 2214 C C . THR A 1 305 ? 22.539 5.941 5.577 1.00 71.62 305 THR A C 1
ATOM 2216 O O . THR A 1 305 ? 22.520 6.597 4.536 1.00 71.62 305 THR A O 1
ATOM 2219 N N . ARG A 1 306 ? 21.979 6.394 6.707 1.00 50.69 306 ARG A N 1
ATOM 2220 C CA . ARG A 1 306 ? 21.663 7.815 6.875 1.00 50.69 306 ARG A CA 1
ATOM 2221 C C . ARG A 1 306 ? 22.979 8.560 6.737 1.00 50.69 306 ARG A C 1
ATOM 2223 O O . ARG A 1 306 ? 23.872 8.346 7.553 1.00 50.69 306 ARG A O 1
ATOM 2230 N N . GLY A 1 307 ? 23.094 9.413 5.724 1.00 42.91 307 GLY A N 1
ATOM 2231 C CA . GLY A 1 307 ? 24.167 10.392 5.687 1.00 42.91 307 GLY A CA 1
ATOM 2232 C C . GLY A 1 307 ? 24.137 11.156 7.005 1.00 42.91 307 GLY A C 1
ATOM 2233 O O . GLY A 1 307 ? 23.159 11.842 7.303 1.00 42.91 307 GLY A O 1
ATOM 2234 N N . THR A 1 308 ? 25.159 10.970 7.832 1.00 30.42 308 THR A N 1
ATOM 2235 C CA . THR A 1 308 ? 25.453 11.891 8.922 1.00 30.42 308 THR A CA 1
ATOM 2236 C C . THR A 1 308 ? 25.705 13.238 8.270 1.00 30.42 308 THR A C 1
ATOM 2238 O O . THR A 1 308 ? 26.723 13.430 7.611 1.00 30.42 308 THR A O 1
ATOM 2241 N N . ILE A 1 309 ? 24.738 14.143 8.398 1.00 36.62 309 ILE A N 1
ATOM 2242 C CA . ILE A 1 309 ? 24.978 15.563 8.184 1.00 36.62 309 ILE A CA 1
ATOM 2243 C C . ILE A 1 309 ? 25.832 15.974 9.385 1.00 36.62 309 ILE A C 1
ATOM 2245 O O . ILE A 1 309 ? 25.321 16.047 10.504 1.00 36.62 309 ILE A O 1
ATOM 2249 N N . SER A 1 310 ? 27.145 16.059 9.168 1.00 36.59 310 SER A N 1
ATOM 2250 C CA . SER A 1 310 ? 28.068 16.748 10.072 1.00 36.59 310 SER A CA 1
ATOM 2251 C C . SER A 1 310 ? 27.849 18.250 9.998 1.00 36.59 310 SER A C 1
ATOM 2253 O O . SER A 1 310 ? 27.510 18.733 8.893 1.00 36.59 310 SER A O 1
#

pLDDT: mean 75.59, std 17.57, range [30.42, 97.56]

Organism: Conexibacter woesei (strain DSM 14684 / CCUG 47730 / CIP 108061 / JCM 11494 / NBRC 100937 / ID131577) (NCBI:txid469383)

Foldseek 3Di:
DDDDDDDDDDDDDDPPDPPPPPPPPDPQPFFAKDPAWAFDCAQFAQALATDHGATKIKTFGQDDPVRQNVQVVVSSVRRNNPRPPQWHADRVQQWIAGPPDPGTMHIDHDDDDPDDPDDDDPQDKAKDPAWAFDLAFFAAAVATDHGATKIKIWRDPDDDPSRSNVLVVVSSVRRNNPRPQQKGWDADPDPWHWTWIAHPVGGIMTITGDDDDDDDWDDDPQQKGWLDWDFDCAQFAAPPATDHGAIKIKIQLHCPQAPSVRQNVQVVVSRVVNYHDPPWDADNVFQKIARHPPHSNTMHIGHDDDPPPD

Radius of gyration: 30.76 Å; chains: 1; bounding box: 54×47×138 Å